Protein AF-A0A397CS52-F1 (afdb_monomer_lite)

Foldseek 3Di:
DVVCCVPPNDPDLVSLVVVLVVCCVPVNLVSSLVSLVVSCVVCLQAQVSLLVNLVSQLVVLVVVLVPDPDPPDPDPDPDDPVSQLVSLVRSLVSLVSSVVRHDHPNLSSLLSNLLSVLSNDDPVCVVVSVVSLVVSLVPHDPPDPSNLSSLVSVLVSCCVPVNLVSSVVSLVVVVPDDDALDPSSLVSLVVQLVSLLPDDDDPVSVVSNVVSLVVNCVRPLLPDLVSLVVQLVSCVVVVNNVSSVVSLVVSCVSVVPDPSSVVVVVVD

Secondary structure (DSSP, 8-state):
-HHHHHHH--SSHHHHHHHHHHHHHHT-HHHHHHHHHHHHHHSTTBHHHHHHHHHHHHHHHHHHHHHSPPP---------THHHHHHHHHHHHHHHHHHHH--BS-HHHHHHHHHHHHHS--GGGHHHHHHHHHHHHHHSPTTSHHHHHHHHHHHHHHHHHHHHHHHHHHHHHHHSS-----HHHHHHHHHHHHHHHTS---HHHHHHHHHHHHHHHHHHTTT-SHHHHHHHHHHHHTT-HHHHHHHHHHHHHH-TT-HHHHHHHHT-

Radius of gyration: 24.26 Å; chains: 1; bounding box: 58×56×66 Å

Structure (mmCIF, N/CA/C/O backbone):
data_AF-A0A397CS52-F1
#
_entry.id   AF-A0A397CS52-F1
#
loop_
_atom_site.group_PDB
_atom_site.id
_atom_site.type_symbol
_atom_site.label_atom_id
_atom_site.label_alt_id
_atom_site.label_comp_id
_atom_site.label_asym_id
_atom_site.label_entity_id
_atom_site.label_seq_id
_atom_site.pdbx_PDB_ins_code
_atom_site.Cartn_x
_atom_site.Cartn_y
_atom_site.Cartn_z
_atom_site.occupancy
_atom_site.B_iso_or_equiv
_atom_site.auth_seq_id
_atom_site.auth_comp_id
_atom_site.auth_asym_id
_atom_site.auth_atom_id
_atom_site.pdbx_PDB_model_num
ATOM 1 N N . MET A 1 1 ? 11.694 3.253 -42.001 1.00 50.16 1 MET A N 1
ATOM 2 C CA . MET A 1 1 ? 11.271 3.522 -40.608 1.00 50.16 1 MET A CA 1
ATOM 3 C C . MET A 1 1 ? 11.551 2.337 -39.673 1.00 50.16 1 MET A C 1
ATOM 5 O O . MET A 1 1 ? 12.297 2.526 -38.725 1.00 50.16 1 MET A O 1
ATOM 9 N N . ALA A 1 2 ? 11.079 1.111 -39.961 1.00 57.16 2 ALA A N 1
ATOM 10 C CA . ALA A 1 2 ? 11.341 -0.074 -39.116 1.00 57.16 2 ALA A CA 1
ATOM 11 C C . ALA A 1 2 ? 12.841 -0.400 -38.912 1.00 57.16 2 ALA A C 1
ATOM 13 O O . ALA A 1 2 ? 13.288 -0.530 -37.777 1.00 57.16 2 ALA A O 1
ATOM 14 N N . LYS A 1 3 ? 13.643 -0.418 -39.990 1.00 59.44 3 LYS A N 1
ATOM 15 C CA . LYS A 1 3 ? 15.102 -0.652 -39.915 1.00 59.44 3 LYS A CA 1
ATOM 16 C C . LYS A 1 3 ? 15.855 0.381 -39.064 1.00 59.44 3 LYS A C 1
ATOM 18 O O . LYS A 1 3 ? 16.857 0.039 -38.457 1.00 59.44 3 LYS A O 1
ATOM 23 N N . THR A 1 4 ? 15.377 1.625 -39.012 1.00 58.72 4 THR A N 1
ATOM 24 C CA . THR A 1 4 ? 16.015 2.727 -38.270 1.00 58.72 4 THR A CA 1
ATOM 25 C C . THR A 1 4 ? 15.754 2.624 -36.766 1.00 58.72 4 THR A C 1
ATOM 27 O O . THR A 1 4 ? 16.643 2.892 -35.968 1.00 58.72 4 THR A O 1
ATOM 30 N N . ILE A 1 5 ? 14.555 2.184 -36.369 1.00 62.72 5 ILE A N 1
ATOM 31 C CA . ILE A 1 5 ? 14.221 1.918 -34.960 1.00 62.72 5 ILE A CA 1
ATOM 32 C C . ILE A 1 5 ? 14.981 0.686 -34.451 1.00 62.72 5 ILE A C 1
ATOM 34 O O . ILE A 1 5 ? 15.398 0.654 -33.297 1.00 62.72 5 ILE A O 1
ATOM 38 N N . GLU A 1 6 ? 15.210 -0.317 -35.300 1.00 65.25 6 GLU A N 1
ATOM 39 C CA . GLU A 1 6 ? 15.983 -1.503 -34.914 1.00 65.25 6 GLU A CA 1
ATOM 40 C C . GLU A 1 6 ? 17.477 -1.209 -34.692 1.00 65.25 6 GLU A C 1
ATOM 42 O O . GLU A 1 6 ? 18.095 -1.858 -33.841 1.00 65.25 6 GLU A O 1
ATOM 47 N N . THR A 1 7 ? 18.042 -0.218 -35.393 1.00 64.81 7 THR A N 1
ATOM 48 C CA . THR A 1 7 ? 19.460 0.164 -35.281 1.00 64.81 7 THR A CA 1
ATOM 49 C C . THR A 1 7 ? 19.729 1.273 -34.265 1.00 64.81 7 THR A C 1
ATOM 51 O O . THR A 1 7 ? 20.656 1.134 -33.473 1.00 64.81 7 THR A O 1
ATOM 54 N N . LEU A 1 8 ? 18.937 2.351 -34.254 1.00 68.06 8 LEU A N 1
ATOM 55 C CA . LEU A 1 8 ? 19.165 3.526 -33.395 1.00 68.06 8 LEU A CA 1
ATOM 56 C C . LEU A 1 8 ? 18.280 3.545 -32.140 1.00 68.06 8 LEU A C 1
ATOM 58 O O . LEU A 1 8 ? 18.607 4.211 -31.160 1.00 68.06 8 LEU A O 1
ATOM 62 N N . GLY A 1 9 ? 17.186 2.782 -32.144 1.00 77.06 9 GLY A N 1
ATOM 63 C CA . GLY A 1 9 ? 16.189 2.804 -31.081 1.00 77.06 9 GLY A CA 1
ATOM 64 C C . GLY A 1 9 ? 15.315 4.070 -31.082 1.00 77.06 9 GLY A C 1
ATOM 65 O O . GLY A 1 9 ? 15.561 5.013 -31.834 1.00 77.06 9 GLY A O 1
ATOM 66 N N . PRO A 1 10 ? 14.241 4.093 -30.276 1.00 87.00 10 PRO A N 1
ATOM 67 C CA . PRO A 1 10 ? 13.412 5.281 -30.099 1.00 87.00 10 PRO A CA 1
ATOM 68 C C . PRO A 1 10 ? 14.153 6.493 -29.509 1.00 87.00 10 PRO A C 1
ATOM 70 O O . PRO A 1 10 ? 15.084 6.351 -28.723 1.00 87.00 10 PRO A O 1
ATOM 73 N N . LEU A 1 11 ? 13.683 7.700 -29.841 1.00 86.94 11 LEU A N 1
ATOM 74 C CA . LEU A 1 11 ? 14.312 8.973 -29.448 1.00 86.94 11 LEU A CA 1
ATOM 75 C C . LEU A 1 11 ? 13.921 9.476 -28.048 1.00 86.94 11 LEU A C 1
ATOM 77 O O . LEU A 1 11 ? 14.447 10.488 -27.594 1.00 86.94 11 LEU A O 1
ATOM 81 N N . SER A 1 12 ? 12.990 8.812 -27.362 1.00 91.38 12 SER A N 1
ATOM 82 C CA . SER A 1 12 ? 12.554 9.206 -26.019 1.00 91.38 12 SER A CA 1
ATOM 83 C C . SER A 1 12 ? 12.245 7.996 -25.144 1.00 91.38 12 SER A C 1
ATOM 85 O O . SER A 1 12 ? 11.943 6.907 -25.645 1.00 91.38 12 SER A O 1
ATOM 87 N N . SER A 1 13 ? 12.277 8.198 -23.825 1.00 91.75 13 SER A N 1
ATOM 88 C CA . SER A 1 13 ? 11.930 7.171 -22.837 1.00 91.75 13 SER A CA 1
ATOM 89 C C . SER A 1 13 ? 10.497 6.659 -23.019 1.00 91.75 13 SER A C 1
ATOM 91 O O . SER A 1 13 ? 10.269 5.449 -23.010 1.00 91.75 13 SER A O 1
ATOM 93 N N . THR A 1 14 ? 9.540 7.552 -23.284 1.00 92.19 14 THR A N 1
ATOM 94 C CA . THR A 1 14 ? 8.137 7.196 -23.536 1.00 92.19 14 THR A CA 1
ATOM 95 C C . THR A 1 14 ? 7.986 6.319 -24.777 1.00 92.19 14 THR A C 1
ATOM 97 O O . THR A 1 14 ? 7.291 5.304 -24.737 1.00 92.19 14 THR A O 1
ATOM 100 N N . LEU A 1 15 ? 8.675 6.654 -25.874 1.00 93.19 15 LEU A N 1
ATOM 101 C CA . LEU A 1 15 ? 8.635 5.834 -27.086 1.00 93.19 15 LEU A CA 1
ATOM 102 C C . LEU A 1 15 ? 9.311 4.476 -26.874 1.00 93.19 15 LEU A C 1
ATOM 104 O O . LEU A 1 15 ? 8.851 3.475 -27.419 1.00 93.19 15 LEU A O 1
ATOM 108 N N . TYR A 1 16 ? 10.360 4.413 -26.049 1.00 94.56 16 TYR A N 1
ATOM 109 C CA . TYR A 1 16 ? 10.942 3.140 -25.628 1.00 94.56 16 TYR A CA 1
ATOM 110 C C . TYR A 1 16 ? 9.947 2.280 -24.848 1.00 94.56 16 TYR A C 1
ATOM 112 O O . TYR A 1 16 ? 9.862 1.086 -25.122 1.00 94.56 16 TYR A O 1
ATOM 120 N N . ALA A 1 17 ? 9.164 2.852 -23.930 1.00 93.25 17 ALA A N 1
ATOM 121 C CA . ALA A 1 17 ? 8.144 2.102 -23.197 1.00 93.25 17 ALA A CA 1
ATOM 122 C C . ALA A 1 17 ? 7.089 1.492 -24.142 1.00 93.25 17 ALA A C 1
ATOM 124 O O . ALA A 1 17 ? 6.794 0.299 -24.048 1.00 93.25 17 ALA A O 1
ATOM 125 N N . VAL A 1 18 ? 6.597 2.273 -25.110 1.00 94.38 18 VAL A N 1
ATOM 126 C CA . VAL A 1 18 ? 5.660 1.791 -26.144 1.00 94.38 18 VAL A CA 1
ATOM 127 C C . VAL A 1 18 ? 6.302 0.706 -27.009 1.00 94.38 18 VAL A C 1
ATOM 129 O O . VAL A 1 18 ? 5.687 -0.322 -27.289 1.00 94.38 18 VAL A O 1
ATOM 132 N N . TYR A 1 19 ? 7.561 0.895 -27.410 1.00 94.19 19 TYR A N 1
ATOM 133 C CA . TYR A 1 19 ? 8.270 -0.078 -28.235 1.00 94.19 19 TYR A CA 1
ATOM 134 C C . TYR A 1 19 ? 8.531 -1.399 -27.499 1.00 94.19 19 TYR A C 1
ATOM 136 O O . TYR A 1 19 ? 8.458 -2.468 -28.109 1.00 94.19 19 TYR A O 1
ATOM 144 N N . ILE A 1 20 ? 8.788 -1.350 -26.190 1.00 95.62 20 ILE A N 1
ATOM 145 C CA . ILE A 1 20 ? 8.911 -2.541 -25.345 1.00 95.62 20 ILE A CA 1
ATOM 146 C C . ILE A 1 20 ? 7.584 -3.307 -25.299 1.00 95.62 20 ILE A C 1
ATOM 148 O O . ILE A 1 20 ? 7.599 -4.519 -25.502 1.00 95.62 20 ILE A O 1
ATOM 152 N N . ASP A 1 21 ? 6.450 -2.628 -25.086 1.00 94.88 21 ASP A N 1
ATOM 153 C CA . ASP A 1 21 ? 5.125 -3.271 -25.077 1.00 94.88 21 ASP A CA 1
ATOM 154 C C . ASP A 1 21 ? 4.782 -3.890 -26.441 1.00 94.88 21 ASP A C 1
ATOM 156 O O . ASP A 1 21 ? 4.417 -5.063 -26.524 1.00 94.88 21 ASP A O 1
ATOM 160 N N . TYR A 1 22 ? 5.003 -3.150 -27.531 1.00 94.81 22 TYR A N 1
ATOM 161 C CA . TYR A 1 22 ? 4.848 -3.678 -28.888 1.00 94.81 22 TYR A CA 1
ATOM 162 C C . TYR A 1 22 ? 5.710 -4.929 -29.111 1.00 94.81 22 TYR A C 1
ATOM 164 O O . TYR A 1 22 ? 5.224 -5.961 -29.578 1.00 94.81 22 TYR A O 1
ATOM 172 N N . THR A 1 23 ? 6.988 -4.871 -28.725 1.00 94.94 23 THR A N 1
ATOM 173 C CA . THR A 1 23 ? 7.919 -5.999 -28.862 1.00 94.94 23 THR A CA 1
ATOM 174 C C . THR A 1 23 ? 7.466 -7.195 -28.029 1.00 94.94 23 THR A C 1
ATOM 176 O O . THR A 1 23 ? 7.533 -8.322 -28.511 1.00 94.94 23 THR A O 1
ATOM 179 N N . LEU A 1 24 ? 6.957 -6.970 -26.816 1.00 96.06 24 LEU A N 1
ATOM 180 C CA . LEU A 1 24 ? 6.436 -8.028 -25.954 1.00 96.06 24 LEU A CA 1
ATOM 181 C C . LEU A 1 24 ? 5.259 -8.763 -26.602 1.00 96.06 24 LEU A C 1
ATOM 183 O O . LEU A 1 24 ? 5.203 -9.990 -26.529 1.00 96.06 24 LEU A O 1
ATOM 187 N N . ARG A 1 25 ? 4.345 -8.029 -27.244 1.00 95.44 25 ARG A N 1
ATOM 188 C CA . ARG A 1 25 ? 3.156 -8.598 -27.897 1.00 95.44 25 ARG A CA 1
ATOM 189 C C . ARG A 1 25 ? 3.480 -9.314 -29.206 1.00 95.44 25 ARG A C 1
ATOM 191 O O . ARG A 1 25 ? 2.854 -10.322 -29.504 1.00 95.44 25 ARG A O 1
ATOM 198 N N . VAL A 1 26 ? 4.439 -8.798 -29.977 1.00 96.00 26 VAL A N 1
ATOM 199 C CA . VAL A 1 26 ? 4.722 -9.289 -31.339 1.00 96.00 26 VAL A CA 1
ATOM 200 C C . VAL A 1 26 ? 5.882 -10.283 -31.385 1.00 96.00 26 VAL A C 1
ATOM 202 O O . VAL A 1 26 ? 5.805 -11.282 -32.092 1.00 96.00 26 VAL A O 1
ATOM 205 N N . LYS A 1 27 ? 6.971 -10.014 -30.658 1.00 94.38 27 LYS A N 1
ATOM 206 C CA . LYS A 1 27 ? 8.224 -10.794 -30.699 1.00 94.38 27 LYS A CA 1
ATOM 207 C C . LYS A 1 27 ? 8.461 -11.624 -29.427 1.00 94.38 27 LYS A C 1
ATOM 209 O O . LYS A 1 27 ? 9.392 -12.422 -29.387 1.00 94.38 27 LYS A O 1
ATOM 214 N N . GLY A 1 28 ? 7.636 -11.449 -28.395 1.00 94.31 28 GLY A N 1
ATOM 215 C CA . GLY A 1 28 ? 7.696 -12.219 -27.154 1.00 94.31 28 GLY A CA 1
ATOM 216 C C . GLY A 1 28 ? 8.615 -11.636 -26.073 1.00 94.31 28 GLY A C 1
ATOM 217 O O . GLY A 1 28 ? 9.223 -10.571 -26.210 1.00 94.31 28 GLY A O 1
ATOM 218 N N . LEU A 1 29 ? 8.684 -12.348 -24.943 1.00 96.00 29 LEU A N 1
ATOM 219 C CA . LEU A 1 29 ? 9.272 -11.858 -23.692 1.00 96.00 29 LEU A CA 1
ATOM 220 C C . LEU A 1 29 ? 10.788 -11.633 -23.764 1.00 96.00 29 LEU A C 1
ATOM 222 O O . LEU A 1 29 ? 11.272 -10.616 -23.272 1.00 96.00 29 LEU A O 1
ATOM 226 N N . GLU A 1 30 ? 11.538 -12.544 -24.381 1.00 95.62 30 GLU A N 1
ATOM 227 C CA . GLU A 1 30 ? 13.000 -12.434 -24.477 1.00 95.62 30 GLU A CA 1
ATOM 228 C C . GLU A 1 30 ? 13.426 -11.216 -25.304 1.00 95.62 30 GLU A C 1
ATOM 230 O O . GLU A 1 30 ? 14.276 -10.429 -24.879 1.00 95.62 30 GLU A O 1
ATOM 235 N N . ALA A 1 31 ? 12.762 -10.995 -26.444 1.00 95.12 31 ALA A N 1
ATOM 236 C CA . ALA A 1 31 ? 12.985 -9.822 -27.279 1.00 95.12 31 ALA A CA 1
ATOM 237 C C . ALA A 1 31 ? 12.656 -8.524 -26.523 1.00 95.12 31 ALA A C 1
ATOM 239 O O . ALA A 1 31 ? 13.425 -7.562 -26.580 1.00 95.12 31 ALA A O 1
ATOM 240 N N . ALA A 1 32 ? 11.557 -8.501 -25.762 1.00 96.94 32 ALA A N 1
ATOM 241 C CA . ALA A 1 32 ? 11.188 -7.346 -24.946 1.00 96.94 32 ALA A CA 1
ATOM 242 C C . ALA A 1 32 ? 12.222 -7.046 -23.848 1.00 96.94 32 ALA A C 1
ATOM 244 O O . ALA A 1 32 ? 12.553 -5.882 -23.626 1.00 96.94 32 ALA A O 1
ATOM 245 N N . VAL A 1 33 ? 12.788 -8.072 -23.197 1.00 96.75 33 VAL A N 1
ATOM 246 C CA . VAL A 1 33 ? 13.880 -7.906 -22.219 1.00 96.75 33 VAL A CA 1
ATOM 247 C C . VAL A 1 33 ? 15.120 -7.295 -22.878 1.00 96.75 33 VAL A C 1
ATOM 249 O O . VAL A 1 33 ? 15.724 -6.383 -22.309 1.00 96.75 33 VAL A O 1
ATOM 252 N N . ALA A 1 34 ? 15.482 -7.742 -24.084 1.00 95.62 34 ALA A N 1
ATOM 253 C CA . ALA A 1 34 ? 16.614 -7.188 -24.825 1.00 95.62 34 ALA A CA 1
ATOM 254 C C . ALA A 1 34 ? 16.394 -5.712 -25.203 1.00 95.62 34 ALA A C 1
ATOM 256 O O . ALA A 1 34 ? 17.295 -4.886 -25.036 1.00 95.62 34 ALA A O 1
ATOM 257 N N . VAL A 1 35 ? 15.187 -5.349 -25.653 1.00 95.38 35 VAL A N 1
ATOM 258 C CA . VAL A 1 35 ? 14.831 -3.947 -25.931 1.00 95.38 35 VAL A CA 1
ATOM 259 C C . VAL A 1 35 ? 14.851 -3.110 -24.650 1.00 95.38 35 VAL A C 1
ATOM 261 O O . VAL A 1 35 ? 15.399 -2.011 -24.656 1.00 95.38 35 VAL A O 1
ATOM 264 N N . ALA A 1 36 ? 14.337 -3.631 -23.534 1.00 96.38 36 ALA A N 1
ATOM 265 C CA . ALA A 1 36 ? 14.372 -2.935 -22.250 1.00 96.38 36 ALA A CA 1
ATOM 266 C C . ALA A 1 36 ? 15.807 -2.701 -21.747 1.00 96.38 36 ALA A C 1
ATOM 268 O O . ALA A 1 36 ? 16.097 -1.649 -21.180 1.00 96.38 36 ALA A O 1
ATOM 269 N N . ALA A 1 37 ? 16.733 -3.634 -21.997 1.00 96.06 37 ALA A N 1
ATOM 270 C CA . ALA A 1 37 ? 18.150 -3.435 -21.700 1.00 96.06 37 ALA A CA 1
ATOM 271 C C . ALA A 1 37 ? 18.743 -2.268 -22.508 1.00 96.06 37 ALA A C 1
ATOM 273 O O . ALA A 1 37 ? 19.378 -1.391 -21.918 1.00 96.06 37 ALA A O 1
ATOM 274 N N . LYS A 1 38 ? 18.465 -2.205 -23.820 1.00 94.62 38 LYS A N 1
ATOM 275 C CA . LYS A 1 38 ? 18.859 -1.070 -24.676 1.00 94.62 38 LYS A CA 1
ATOM 276 C C . LYS A 1 38 ? 18.253 0.248 -24.185 1.00 94.62 38 LYS A C 1
ATOM 278 O O . LYS A 1 38 ? 18.970 1.236 -24.079 1.00 94.62 38 LYS A O 1
ATOM 283 N N . ALA A 1 39 ? 16.975 0.242 -23.802 1.00 95.00 39 ALA A N 1
ATOM 284 C CA . ALA A 1 39 ? 16.285 1.418 -23.274 1.00 95.00 39 ALA A CA 1
ATOM 285 C C . ALA A 1 39 ? 16.976 1.974 -22.020 1.00 95.00 39 ALA A C 1
ATOM 287 O O . ALA A 1 39 ? 17.269 3.163 -21.953 1.00 95.00 39 ALA A O 1
ATOM 288 N N . THR A 1 40 ? 17.308 1.109 -21.054 1.00 96.50 40 THR A N 1
ATOM 289 C CA . THR A 1 40 ? 18.014 1.526 -19.827 1.00 96.50 40 THR A CA 1
ATOM 290 C C . THR A 1 40 ? 19.458 1.972 -20.063 1.00 96.50 40 THR A C 1
ATOM 292 O O . THR A 1 40 ? 20.004 2.695 -19.238 1.00 96.50 40 THR A O 1
ATOM 295 N N . ALA A 1 41 ? 20.085 1.560 -21.169 1.00 95.00 41 ALA A N 1
ATOM 296 C CA . ALA A 1 41 ? 21.408 2.047 -21.557 1.00 95.00 41 ALA A CA 1
ATOM 297 C C . ALA A 1 41 ? 21.333 3.417 -22.250 1.00 95.00 41 ALA A C 1
ATOM 299 O O . ALA A 1 41 ? 22.177 4.270 -21.998 1.00 95.00 41 ALA A O 1
ATOM 300 N N . ALA A 1 42 ? 20.315 3.638 -23.089 1.00 94.00 42 ALA A N 1
ATOM 301 C CA . ALA A 1 42 ? 20.089 4.908 -23.779 1.00 94.00 42 ALA A CA 1
ATOM 302 C C . ALA A 1 42 ? 19.571 6.010 -22.837 1.00 94.00 42 ALA A C 1
ATOM 304 O O . ALA A 1 42 ? 19.944 7.170 -22.974 1.00 94.00 42 ALA A O 1
ATOM 305 N N . PHE A 1 43 ? 18.737 5.642 -21.861 1.00 94.75 43 PHE A N 1
ATOM 306 C CA . PHE A 1 43 ? 18.091 6.557 -20.916 1.00 94.75 43 PHE A CA 1
ATOM 307 C C . PHE A 1 43 ? 18.311 6.104 -19.460 1.00 94.75 43 PHE A C 1
ATOM 309 O O . PHE A 1 43 ? 17.354 5.750 -18.764 1.00 94.75 43 PHE A O 1
ATOM 316 N N . PRO A 1 44 ? 19.564 6.099 -18.965 1.00 95.94 44 PRO A N 1
ATOM 317 C CA . PRO A 1 44 ? 19.896 5.537 -17.656 1.00 95.94 44 PRO A CA 1
ATOM 318 C C . PRO A 1 44 ? 19.318 6.338 -16.485 1.00 95.94 44 PRO A C 1
ATOM 320 O O . PRO A 1 44 ? 19.114 5.777 -15.412 1.00 95.94 44 PRO A O 1
ATOM 323 N N . THR A 1 45 ? 19.019 7.622 -16.674 1.00 96.44 45 THR A N 1
ATOM 324 C CA . THR A 1 45 ? 18.509 8.507 -15.618 1.00 96.44 45 THR A CA 1
ATOM 325 C C . THR A 1 45 ? 17.021 8.306 -15.308 1.00 96.44 45 THR A C 1
ATOM 327 O O . THR A 1 45 ? 16.554 8.793 -14.280 1.00 96.44 45 THR A O 1
ATOM 330 N N . PHE A 1 46 ? 16.278 7.573 -16.146 1.00 95.94 46 PHE A N 1
ATOM 331 C CA . PHE A 1 46 ? 14.828 7.386 -16.018 1.00 95.94 46 PHE A CA 1
ATOM 332 C C . PHE A 1 46 ? 14.481 6.098 -15.261 1.00 95.94 46 PHE A C 1
ATOM 334 O O . PHE A 1 46 ? 14.601 4.991 -15.792 1.00 95.94 46 PHE A O 1
ATOM 341 N N . GLY A 1 47 ? 13.994 6.236 -14.027 1.00 94.56 47 GLY A N 1
ATOM 342 C CA . GLY A 1 47 ? 13.641 5.121 -13.145 1.00 94.56 47 GLY A CA 1
ATOM 343 C C . GLY A 1 47 ? 12.536 4.212 -13.692 1.00 94.56 47 GLY A C 1
ATOM 344 O O . GLY A 1 47 ? 12.589 2.995 -13.499 1.00 94.56 47 GLY A O 1
ATOM 345 N N . THR A 1 48 ? 11.588 4.763 -14.451 1.00 94.25 48 THR A N 1
ATOM 346 C CA . THR A 1 48 ? 10.473 4.027 -15.077 1.00 94.25 48 THR A CA 1
ATOM 347 C C . THR A 1 48 ? 10.945 2.928 -16.035 1.00 94.25 48 THR A C 1
ATOM 349 O O . THR A 1 48 ? 10.420 1.812 -16.013 1.00 94.25 48 THR A O 1
ATOM 352 N N . LEU A 1 49 ? 11.991 3.184 -16.829 1.00 96.31 49 LEU A N 1
ATOM 353 C CA . LEU A 1 49 ? 12.565 2.187 -17.739 1.00 96.31 49 LEU A CA 1
ATOM 354 C C . LEU A 1 49 ? 13.275 1.061 -16.981 1.00 96.31 49 LEU A C 1
ATOM 356 O O . LEU A 1 49 ? 13.160 -0.109 -17.356 1.00 96.31 49 LEU A O 1
ATOM 360 N N . TRP A 1 50 ? 13.964 1.388 -15.884 1.00 97.81 50 TRP A N 1
ATOM 361 C CA . TRP A 1 50 ? 14.571 0.389 -15.001 1.00 97.81 50 TRP A CA 1
ATOM 362 C C . TRP A 1 50 ? 13.520 -0.484 -14.321 1.00 97.81 50 TRP A C 1
ATOM 364 O O . TRP A 1 50 ? 13.691 -1.702 -14.249 1.00 97.81 50 TRP A O 1
ATOM 374 N N . GLN A 1 51 ? 12.417 0.115 -13.870 1.00 95.44 51 GLN A N 1
ATOM 375 C CA . GLN A 1 51 ? 11.293 -0.610 -13.286 1.00 95.44 51 GLN A CA 1
ATOM 376 C C . GLN A 1 51 ? 10.678 -1.587 -14.297 1.00 95.44 51 GLN A C 1
ATOM 378 O O . GLN A 1 51 ? 10.500 -2.766 -13.974 1.00 95.44 51 GLN A O 1
ATOM 383 N N . LEU A 1 52 ? 10.423 -1.135 -15.530 1.00 96.06 52 LEU A N 1
ATOM 384 C CA . LEU A 1 52 ? 9.893 -1.974 -16.608 1.00 96.06 52 LEU A CA 1
ATOM 385 C C . LEU A 1 52 ? 10.847 -3.129 -16.941 1.00 96.06 52 LEU A C 1
ATOM 387 O O . LEU A 1 52 ? 10.433 -4.289 -17.008 1.00 96.06 52 LEU A O 1
ATOM 391 N N . ARG A 1 53 ? 12.148 -2.841 -17.068 1.00 97.19 53 ARG A N 1
ATOM 392 C CA . ARG A 1 53 ? 13.175 -3.867 -17.289 1.00 97.19 53 ARG A CA 1
ATOM 393 C C . ARG A 1 53 ? 13.190 -4.893 -16.158 1.00 97.19 53 ARG A C 1
ATOM 395 O O . ARG A 1 53 ? 13.194 -6.091 -16.427 1.00 97.19 53 ARG A O 1
ATOM 402 N N . ALA A 1 54 ? 13.164 -4.451 -14.902 1.00 96.69 54 ALA A N 1
ATOM 403 C CA . ALA A 1 54 ? 13.143 -5.344 -13.747 1.00 96.69 54 ALA A CA 1
ATOM 404 C C . ALA A 1 54 ? 11.882 -6.225 -13.704 1.00 96.69 54 ALA A C 1
ATOM 406 O O . ALA A 1 54 ? 11.954 -7.384 -13.292 1.00 96.69 54 ALA A O 1
ATOM 407 N N . GLN A 1 55 ? 10.726 -5.709 -14.131 1.00 95.56 55 GLN A N 1
ATOM 408 C CA . GLN A 1 55 ? 9.491 -6.488 -14.240 1.00 95.56 55 GLN A CA 1
ATOM 409 C C . GLN A 1 55 ? 9.599 -7.583 -15.308 1.00 95.56 55 GLN A C 1
ATOM 411 O O . GLN A 1 55 ? 9.254 -8.734 -15.033 1.00 95.56 55 GLN A O 1
ATOM 416 N N . LEU A 1 56 ? 10.112 -7.251 -16.494 1.00 96.75 56 LEU A N 1
ATOM 417 C CA . LEU A 1 56 ? 10.290 -8.215 -17.583 1.00 96.75 56 LEU A CA 1
ATOM 418 C C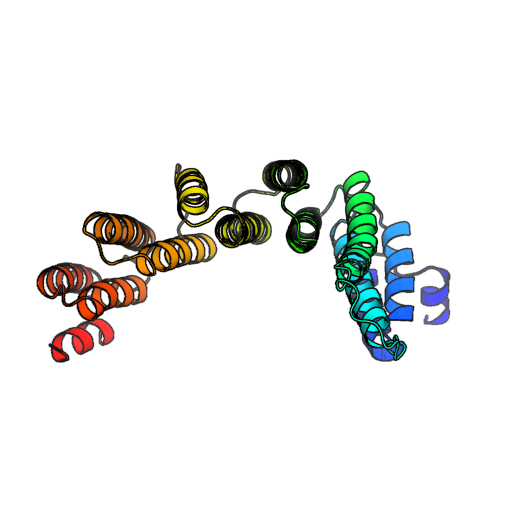 . LEU A 1 56 ? 11.327 -9.286 -17.237 1.00 96.75 56 LEU A C 1
ATOM 420 O O . LEU A 1 56 ? 11.082 -10.467 -17.468 1.00 96.75 56 LEU A O 1
ATOM 424 N N . VAL A 1 57 ? 12.446 -8.891 -16.624 1.00 95.69 57 VAL A N 1
ATOM 425 C CA . VAL A 1 57 ? 13.485 -9.820 -16.154 1.00 95.69 57 VAL A CA 1
ATOM 426 C C . VAL A 1 57 ? 12.940 -10.761 -15.084 1.00 95.69 57 VAL A C 1
ATOM 428 O O . VAL A 1 57 ? 13.206 -11.958 -15.152 1.00 95.69 57 VAL A O 1
A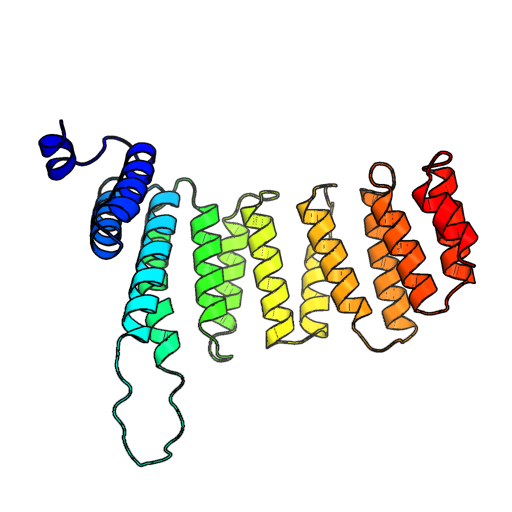TOM 431 N N . LEU A 1 58 ? 12.137 -10.255 -14.135 1.00 94.19 58 LEU A N 1
ATOM 432 C CA . LEU A 1 58 ? 11.471 -11.120 -13.159 1.00 94.19 58 LEU A CA 1
ATOM 433 C C . LEU A 1 58 ? 10.567 -12.133 -13.871 1.00 94.19 58 LEU A C 1
ATOM 435 O O . LEU A 1 58 ? 10.659 -13.324 -13.600 1.00 94.19 58 LEU A O 1
ATOM 439 N N . ARG A 1 59 ? 9.721 -11.669 -14.801 1.00 94.31 59 ARG A N 1
ATOM 440 C CA . ARG A 1 59 ? 8.801 -12.539 -15.545 1.00 94.31 59 ARG A CA 1
ATOM 441 C C . ARG A 1 59 ? 9.554 -13.619 -16.322 1.00 94.31 59 ARG A C 1
ATOM 443 O O . ARG A 1 59 ? 9.131 -14.769 -16.297 1.00 94.31 59 ARG A O 1
ATOM 450 N N . LEU A 1 60 ? 10.656 -13.264 -16.981 1.00 93.38 60 LEU A N 1
ATOM 451 C CA . LEU A 1 60 ? 11.468 -14.212 -17.743 1.00 93.38 60 LEU A CA 1
ATOM 452 C C . LEU A 1 60 ? 12.075 -15.277 -16.828 1.00 93.38 60 LEU A C 1
ATOM 454 O O . LEU A 1 60 ? 11.934 -16.465 -17.106 1.00 93.38 60 LEU A O 1
ATOM 458 N N . ALA A 1 61 ? 12.666 -14.862 -15.705 1.00 91.06 61 ALA A N 1
ATOM 459 C CA . ALA A 1 61 ? 13.224 -15.788 -14.726 1.00 91.06 61 ALA A CA 1
ATOM 460 C C . ALA A 1 61 ? 12.151 -16.727 -14.142 1.00 91.06 61 ALA A C 1
ATOM 462 O O . ALA A 1 61 ? 12.405 -17.918 -13.970 1.00 91.06 61 ALA A O 1
ATOM 463 N N . SER A 1 62 ? 10.935 -16.223 -13.894 1.00 89.56 62 SER A N 1
ATOM 464 C CA . SER A 1 62 ? 9.812 -17.046 -13.433 1.00 89.56 62 SER A CA 1
ATOM 465 C C . SER A 1 62 ? 9.392 -18.088 -14.471 1.00 89.56 62 SER A C 1
ATOM 467 O O . SER A 1 62 ? 9.174 -19.242 -14.115 1.00 89.56 62 SER A O 1
ATOM 469 N N . VAL A 1 63 ? 9.293 -17.709 -15.752 1.00 88.94 63 VAL A N 1
ATOM 470 C CA . VAL A 1 63 ? 8.943 -18.639 -16.843 1.00 88.94 63 VAL A CA 1
ATOM 471 C C . VAL A 1 63 ? 10.006 -19.728 -16.985 1.00 88.94 63 VAL A C 1
ATOM 473 O O . VAL A 1 63 ? 9.669 -20.908 -17.053 1.00 88.94 63 VAL A O 1
ATOM 476 N N . GLN A 1 64 ? 11.284 -19.350 -16.953 1.00 86.56 64 GLN A N 1
ATOM 477 C CA . GLN A 1 64 ? 12.398 -20.293 -17.046 1.00 86.56 64 GLN A CA 1
ATOM 478 C C . GLN A 1 64 ? 12.428 -21.267 -15.863 1.00 86.56 64 GLN A C 1
ATOM 480 O O . GLN A 1 64 ? 12.702 -22.446 -16.057 1.00 86.56 64 GLN A O 1
ATOM 485 N N . GLN A 1 65 ? 12.089 -20.816 -14.650 1.00 80.25 65 GLN A N 1
ATOM 486 C CA . GLN A 1 65 ? 12.012 -21.700 -13.485 1.00 80.25 65 GLN A CA 1
ATOM 487 C C . GLN A 1 65 ? 10.940 -22.792 -13.648 1.00 80.25 65 GLN A C 1
ATOM 489 O O . GLN A 1 65 ? 11.161 -23.923 -13.222 1.00 80.25 65 GLN A O 1
ATOM 494 N N . VAL A 1 66 ? 9.792 -22.474 -14.255 1.00 76.06 66 VAL A N 1
ATOM 495 C CA . VAL A 1 66 ? 8.688 -23.433 -14.463 1.00 76.06 66 VAL A CA 1
ATOM 496 C C . VAL A 1 66 ? 9.033 -24.483 -15.526 1.00 76.06 66 VAL A C 1
ATOM 498 O O . VAL A 1 66 ? 8.537 -25.603 -15.465 1.00 76.06 66 VAL A O 1
ATOM 501 N N . GLN A 1 67 ? 9.898 -24.147 -16.485 1.00 65.25 67 GLN A N 1
ATOM 502 C CA . GLN A 1 67 ? 10.237 -25.014 -17.616 1.00 65.25 67 GLN A CA 1
ATOM 503 C C . GLN A 1 67 ? 11.330 -26.054 -17.323 1.00 65.25 67 GLN A C 1
ATOM 505 O O . GLN A 1 67 ? 11.542 -26.938 -18.148 1.00 65.25 67 GLN A O 1
ATOM 510 N N . VAL A 1 68 ? 12.017 -25.993 -16.176 1.00 60.41 68 VAL A N 1
ATOM 511 C CA . VAL A 1 68 ? 13.016 -27.007 -15.796 1.00 60.41 68 VAL A CA 1
ATOM 512 C C . VAL A 1 68 ? 12.292 -28.259 -15.272 1.00 60.41 68 VAL A C 1
ATOM 514 O O . VAL A 1 68 ? 11.689 -28.187 -14.197 1.00 60.41 68 VAL A O 1
ATOM 517 N N . PRO A 1 69 ? 12.351 -29.422 -15.960 1.00 52.12 69 PRO A N 1
ATOM 518 C CA . PRO A 1 69 ? 11.802 -30.661 -15.424 1.00 52.12 69 PRO A CA 1
ATOM 519 C C . PRO A 1 69 ? 12.558 -31.012 -14.144 1.00 52.12 69 PRO A C 1
ATOM 521 O O . PRO A 1 69 ? 13.789 -31.044 -14.131 1.00 52.12 69 PRO A O 1
ATOM 524 N N . THR A 1 70 ? 11.837 -31.277 -13.057 1.00 54.78 70 THR A N 1
ATOM 525 C CA . THR A 1 70 ? 12.449 -31.817 -11.841 1.00 54.78 70 THR A CA 1
ATOM 526 C C . THR A 1 70 ? 13.047 -33.186 -12.179 1.00 54.78 70 THR A C 1
ATOM 528 O O . THR A 1 70 ? 12.301 -34.083 -12.575 1.00 54.78 70 THR A O 1
ATOM 531 N N . PRO A 1 71 ? 14.374 -33.396 -12.068 1.00 49.22 71 PRO A N 1
ATOM 532 C CA . PRO A 1 71 ? 14.922 -34.727 -12.258 1.00 49.22 71 PRO A CA 1
ATOM 533 C C . PRO A 1 71 ? 14.352 -35.629 -11.162 1.00 49.22 71 PRO A C 1
ATOM 535 O O . PRO A 1 71 ? 14.485 -35.336 -9.971 1.00 49.22 71 PRO A O 1
ATOM 538 N N . ALA A 1 72 ? 13.696 -36.713 -11.576 1.00 51.38 72 ALA A N 1
ATOM 539 C CA . ALA A 1 72 ? 13.178 -37.754 -10.703 1.00 51.38 72 ALA A CA 1
ATOM 540 C C . ALA A 1 72 ? 14.340 -38.434 -9.961 1.00 51.38 72 ALA A C 1
ATOM 542 O O . ALA A 1 72 ? 14.858 -39.464 -10.383 1.00 51.38 72 ALA A O 1
ATOM 543 N N . SER A 1 73 ? 14.781 -37.842 -8.853 1.00 51.94 73 SER A N 1
ATOM 544 C CA . SER A 1 73 ? 15.769 -38.439 -7.964 1.00 51.94 73 SER A CA 1
ATOM 545 C C . SER A 1 73 ? 15.073 -38.953 -6.713 1.00 51.94 73 SER A C 1
ATOM 547 O O . SER A 1 73 ? 14.591 -38.194 -5.871 1.00 51.94 73 SER A O 1
ATOM 549 N N . LYS A 1 74 ? 15.023 -40.283 -6.600 1.00 53.22 74 LYS A N 1
ATOM 550 C CA . LYS A 1 74 ? 14.662 -41.010 -5.384 1.00 53.22 74 LYS A CA 1
ATOM 551 C C . LYS A 1 74 ? 15.695 -40.718 -4.290 1.00 53.22 74 LYS A C 1
ATOM 553 O O . LYS A 1 74 ? 16.625 -41.493 -4.102 1.00 53.22 74 LYS A O 1
ATOM 558 N N . ARG A 1 75 ? 15.535 -39.621 -3.546 1.00 42.72 75 ARG A N 1
ATOM 559 C CA . ARG A 1 75 ? 16.019 -39.494 -2.160 1.00 42.72 75 ARG A CA 1
ATOM 560 C C . ARG A 1 75 ? 15.392 -38.268 -1.505 1.00 42.72 75 ARG A C 1
ATOM 562 O O . ARG A 1 75 ? 15.680 -37.142 -1.897 1.00 42.72 75 ARG A O 1
ATOM 569 N N . ALA A 1 76 ? 14.570 -38.482 -0.479 1.00 48.69 76 ALA A N 1
ATOM 570 C CA . ALA A 1 76 ? 14.087 -37.413 0.387 1.00 48.69 76 ALA A CA 1
ATOM 571 C C . ALA A 1 76 ? 15.280 -36.788 1.130 1.00 48.69 76 ALA A C 1
ATOM 573 O O . ALA A 1 76 ? 15.748 -37.294 2.148 1.00 48.69 76 ALA A O 1
ATOM 574 N N . LYS A 1 77 ? 15.815 -35.697 0.582 1.00 41.03 77 LYS A N 1
ATOM 575 C CA . LYS A 1 77 ? 16.777 -34.813 1.239 1.00 41.03 77 LYS A CA 1
ATOM 576 C C . LYS A 1 77 ? 16.152 -33.423 1.219 1.00 41.03 77 LYS A C 1
ATOM 578 O O . LYS A 1 77 ? 15.691 -33.001 0.163 1.00 41.03 77 LYS A O 1
ATOM 583 N N . LYS A 1 78 ? 16.077 -32.783 2.396 1.00 40.62 78 LYS A N 1
ATOM 584 C CA . LYS A 1 78 ? 15.464 -31.465 2.657 1.00 40.62 78 LYS A CA 1
ATOM 585 C C . LYS A 1 78 ? 15.434 -30.583 1.404 1.00 40.62 78 LYS A C 1
ATOM 587 O O . LYS A 1 78 ? 16.481 -30.185 0.901 1.00 40.62 78 LYS A O 1
ATOM 592 N N . GLN A 1 79 ? 14.221 -30.317 0.933 1.00 37.28 79 GLN A N 1
ATOM 593 C CA . GLN A 1 79 ? 13.910 -29.463 -0.205 1.00 37.28 79 GLN A CA 1
ATOM 594 C C . GLN A 1 79 ? 14.636 -28.114 -0.042 1.00 37.28 79 GLN A C 1
ATOM 596 O O . GLN A 1 79 ? 14.393 -27.418 0.947 1.00 37.28 79 GLN A O 1
ATOM 601 N N . PRO A 1 80 ? 15.572 -27.743 -0.934 1.00 41.47 80 PRO A N 1
ATOM 602 C CA . PRO A 1 80 ? 16.275 -26.483 -0.799 1.00 41.47 80 PRO A CA 1
ATOM 603 C C . PRO A 1 80 ? 15.348 -25.352 -1.250 1.00 41.47 80 PRO A C 1
ATOM 605 O O . PRO A 1 80 ? 14.826 -25.351 -2.362 1.00 41.47 80 PRO A O 1
ATOM 608 N N . THR A 1 81 ? 15.192 -24.346 -0.399 1.00 47.94 81 THR A N 1
ATOM 609 C CA . THR A 1 81 ? 14.519 -23.059 -0.647 1.00 47.94 81 THR A CA 1
ATOM 610 C C . THR A 1 81 ? 15.237 -22.183 -1.698 1.00 47.94 81 THR A C 1
ATOM 612 O O . THR A 1 81 ? 15.038 -20.972 -1.752 1.00 47.94 81 THR A O 1
ATOM 615 N N . SER A 1 82 ? 16.103 -22.762 -2.537 1.00 49.56 82 SER A N 1
ATOM 616 C CA . SER A 1 82 ? 17.058 -22.045 -3.393 1.00 49.56 82 SER A CA 1
ATOM 617 C C . SER A 1 82 ? 16.499 -21.586 -4.743 1.00 49.56 82 SER A C 1
ATOM 619 O O . SER A 1 82 ? 17.116 -20.745 -5.395 1.00 49.56 82 SER A O 1
ATOM 621 N N . SER A 1 83 ? 15.344 -22.097 -5.177 1.00 52.66 83 SER A N 1
ATOM 622 C CA . SER A 1 83 ? 14.812 -21.822 -6.519 1.00 52.66 83 SER A CA 1
ATOM 623 C C . SER A 1 83 ? 14.117 -20.458 -6.627 1.00 52.66 83 SER A C 1
ATOM 625 O O . SER A 1 83 ? 14.395 -19.707 -7.560 1.00 52.66 83 SER A O 1
ATOM 627 N N . SER A 1 84 ? 13.307 -20.070 -5.634 1.00 55.84 84 SER A N 1
ATOM 628 C CA . SER A 1 84 ? 12.664 -18.745 -5.586 1.00 55.84 84 SER A CA 1
ATOM 629 C C . SER A 1 84 ? 13.671 -17.608 -5.380 1.00 55.84 84 SER A C 1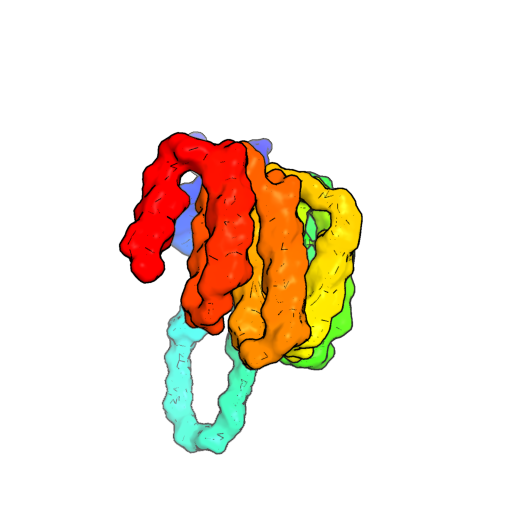
ATOM 631 O O . SER A 1 84 ? 13.502 -16.517 -5.924 1.00 55.84 84 SER A O 1
ATOM 633 N N . SER A 1 85 ? 14.759 -17.874 -4.649 1.00 62.03 85 SER A N 1
ATOM 634 C CA . SER A 1 85 ? 15.844 -16.916 -4.410 1.00 62.03 85 SER A CA 1
ATOM 635 C C . SER A 1 85 ? 16.487 -16.432 -5.718 1.00 62.03 85 SER A C 1
ATOM 637 O O . SER A 1 85 ? 16.770 -15.241 -5.864 1.00 62.03 85 SER A O 1
ATOM 639 N N . SER A 1 86 ? 16.653 -17.332 -6.697 1.00 70.00 86 SER A N 1
ATOM 640 C CA . SER A 1 86 ? 17.268 -17.020 -7.993 1.00 70.00 86 SER A CA 1
ATOM 641 C C . SER A 1 86 ? 16.441 -16.023 -8.816 1.00 70.00 86 SER A C 1
ATOM 643 O O . SER A 1 86 ? 16.989 -15.045 -9.329 1.00 70.00 86 SER A O 1
ATOM 645 N N . VAL A 1 87 ? 15.114 -16.199 -8.874 1.00 84.44 87 VAL A N 1
ATOM 646 C CA . VAL A 1 87 ? 14.216 -15.355 -9.687 1.00 84.44 87 VAL A CA 1
ATOM 647 C C . VAL A 1 87 ? 14.265 -13.898 -9.239 1.00 84.44 87 VAL A C 1
ATOM 649 O O . VAL A 1 87 ? 14.437 -12.988 -10.054 1.00 84.44 87 VAL A O 1
ATOM 652 N N . TYR A 1 88 ? 14.176 -13.662 -7.929 1.00 87.62 88 TYR A N 1
ATOM 653 C CA . TYR A 1 88 ? 14.226 -12.306 -7.391 1.00 87.62 88 TYR A CA 1
ATOM 654 C C . TYR A 1 88 ? 15.620 -11.687 -7.493 1.00 87.62 88 TYR A C 1
ATOM 656 O O . TYR A 1 88 ? 15.726 -10.470 -7.625 1.00 87.62 88 TYR A O 1
ATOM 664 N N . LYS A 1 89 ? 16.693 -12.489 -7.444 1.00 88.44 89 LYS A N 1
ATOM 665 C CA . LYS A 1 89 ? 18.078 -11.997 -7.456 1.00 88.44 89 LYS A CA 1
ATOM 666 C C . LYS A 1 89 ? 18.412 -11.233 -8.740 1.00 88.44 89 LYS A C 1
ATOM 668 O O . LYS A 1 89 ? 18.982 -10.147 -8.658 1.00 88.44 89 LYS A O 1
ATOM 673 N N . THR A 1 90 ? 18.025 -11.752 -9.905 1.00 90.00 90 THR A N 1
ATOM 674 C CA . THR A 1 90 ? 18.311 -11.102 -11.197 1.00 90.00 90 THR A CA 1
ATOM 675 C C . THR A 1 90 ? 17.546 -9.788 -11.346 1.00 90.00 90 THR A C 1
ATOM 677 O O . THR A 1 90 ? 18.124 -8.771 -11.727 1.00 90.00 90 THR A O 1
ATOM 680 N N . ALA A 1 91 ? 16.260 -9.775 -10.986 1.00 94.06 91 ALA A N 1
ATOM 681 C CA . ALA A 1 91 ? 15.458 -8.554 -11.002 1.00 94.06 91 ALA A CA 1
ATOM 682 C C . ALA A 1 91 ? 15.980 -7.517 -9.993 1.00 94.06 91 ALA A C 1
ATOM 684 O O . ALA A 1 91 ? 16.041 -6.330 -10.308 1.00 94.06 91 ALA A O 1
ATOM 685 N N . LEU A 1 92 ? 16.410 -7.959 -8.806 1.00 93.81 92 LEU A N 1
ATOM 686 C CA . LEU A 1 92 ? 16.971 -7.084 -7.780 1.00 93.81 92 LEU A CA 1
ATOM 687 C C . LEU A 1 92 ? 18.264 -6.417 -8.259 1.00 93.81 92 LEU A C 1
ATOM 689 O O . LEU A 1 92 ? 18.421 -5.217 -8.063 1.00 93.81 92 LEU A O 1
ATOM 693 N N . ALA A 1 93 ? 19.144 -7.150 -8.947 1.00 94.06 93 ALA A N 1
ATOM 694 C CA . ALA A 1 93 ? 20.370 -6.584 -9.509 1.00 94.06 93 ALA A CA 1
ATOM 695 C C . ALA A 1 93 ? 20.086 -5.458 -10.522 1.00 94.06 93 ALA A C 1
ATOM 697 O O . ALA A 1 93 ? 20.762 -4.430 -10.501 1.00 94.06 93 ALA A O 1
ATOM 698 N N . VAL A 1 94 ? 19.058 -5.619 -11.367 1.00 96.62 94 VAL A N 1
ATOM 699 C CA . VAL A 1 94 ? 18.613 -4.572 -12.308 1.00 96.62 94 VAL A CA 1
ATOM 700 C C . VAL A 1 94 ? 18.116 -3.341 -11.556 1.00 96.62 94 VAL A C 1
ATOM 702 O O . VAL A 1 94 ? 18.486 -2.221 -11.900 1.00 96.62 94 VAL A O 1
ATOM 705 N N . VAL A 1 95 ? 17.305 -3.536 -10.514 1.00 96.69 95 VAL A N 1
ATOM 706 C CA . VAL A 1 95 ? 16.782 -2.427 -9.710 1.00 96.69 95 VAL A CA 1
ATOM 707 C C . VAL A 1 95 ? 17.901 -1.695 -8.974 1.00 96.69 95 VAL A C 1
ATOM 709 O O . VAL A 1 95 ? 17.959 -0.472 -9.020 1.00 96.69 95 VAL A O 1
ATOM 712 N N . GLU A 1 96 ? 18.821 -2.421 -8.337 1.00 95.50 96 GLU A N 1
ATOM 713 C CA . GLU A 1 96 ? 19.966 -1.831 -7.639 1.00 95.50 96 GLU A CA 1
ATOM 714 C C . GLU A 1 96 ? 20.904 -1.090 -8.597 1.00 95.50 96 GLU A C 1
ATOM 716 O O . GLU A 1 96 ? 21.481 -0.077 -8.213 1.00 95.50 96 GLU A O 1
ATOM 721 N N . GLN A 1 97 ? 21.053 -1.554 -9.842 1.00 96.25 97 GLN A N 1
ATOM 722 C CA . GLN A 1 97 ? 21.773 -0.808 -10.872 1.00 96.25 97 GLN A CA 1
ATOM 723 C C . GLN A 1 97 ? 21.048 0.491 -11.221 1.00 96.25 97 GLN A C 1
ATOM 725 O O . GLN A 1 97 ? 21.680 1.544 -11.199 1.00 96.25 97 GLN A O 1
ATOM 730 N N . GLY A 1 98 ? 19.739 0.428 -11.472 1.00 96.44 98 GLY A N 1
ATOM 731 C CA . GLY A 1 98 ? 18.928 1.610 -11.749 1.00 96.44 98 GLY A CA 1
ATOM 732 C C . GLY A 1 98 ? 18.989 2.635 -10.620 1.00 96.44 98 GLY A C 1
ATOM 733 O O . GLY A 1 98 ? 19.225 3.805 -10.878 1.00 96.44 98 GLY A O 1
ATOM 734 N N . LEU A 1 99 ? 18.901 2.204 -9.359 1.00 95.62 99 LEU A N 1
ATOM 735 C CA . LEU A 1 99 ? 18.972 3.093 -8.192 1.00 95.62 99 LEU A CA 1
ATOM 736 C C . LEU A 1 99 ? 20.322 3.811 -8.020 1.00 95.62 99 LEU A C 1
ATOM 738 O O . LEU A 1 99 ? 20.400 4.754 -7.236 1.00 95.62 99 LEU A O 1
ATOM 742 N N . ARG A 1 100 ? 21.389 3.382 -8.709 1.00 96.00 100 ARG A N 1
ATOM 743 C CA . ARG A 1 100 ? 22.686 4.086 -8.704 1.00 96.00 100 ARG A CA 1
ATOM 744 C C . ARG A 1 100 ? 22.749 5.234 -9.711 1.00 96.00 100 ARG A C 1
ATOM 746 O O . ARG A 1 100 ? 23.595 6.104 -9.549 1.00 96.00 100 ARG A O 1
ATOM 753 N N . VAL A 1 101 ? 21.920 5.204 -10.755 1.00 96.81 101 VAL A N 1
ATOM 754 C CA . VAL A 1 101 ? 22.031 6.111 -11.913 1.00 96.81 101 VAL A CA 1
ATOM 755 C C . VAL A 1 101 ? 20.758 6.907 -12.196 1.00 96.81 101 VAL A C 1
ATOM 757 O O . VAL A 1 101 ? 20.831 7.978 -12.791 1.00 96.81 101 VAL A O 1
ATOM 760 N N . ALA A 1 102 ? 19.597 6.400 -11.782 1.00 95.62 102 ALA A N 1
ATOM 761 C CA . ALA A 1 102 ? 18.314 7.035 -12.013 1.00 95.62 102 ALA A CA 1
ATOM 762 C C . ALA A 1 102 ? 18.137 8.247 -11.094 1.00 95.62 102 ALA A C 1
ATOM 764 O O . ALA A 1 102 ? 18.338 8.162 -9.883 1.00 95.62 102 ALA A O 1
ATOM 765 N N . THR A 1 103 ? 17.724 9.363 -11.684 1.00 93.88 103 THR A N 1
ATOM 766 C CA . THR A 1 103 ? 17.456 10.631 -10.992 1.00 93.88 103 THR A CA 1
ATOM 767 C C . THR A 1 103 ? 16.041 11.144 -11.254 1.00 93.88 103 THR A C 1
ATOM 769 O O . THR A 1 103 ? 15.552 11.978 -10.500 1.00 93.88 103 THR A O 1
ATOM 772 N N . VAL A 1 104 ? 15.366 10.619 -12.280 1.00 93.19 104 VAL A N 1
ATOM 773 C CA . VAL A 1 104 ? 14.011 10.997 -12.702 1.00 93.19 104 VAL A CA 1
ATOM 774 C C . VAL A 1 104 ? 13.066 9.816 -12.473 1.00 93.19 104 VAL A C 1
ATOM 776 O O . VAL A 1 104 ? 13.443 8.672 -12.730 1.00 93.19 104 VAL A O 1
ATOM 779 N N . ASP A 1 105 ? 11.848 10.078 -11.991 1.00 90.31 105 ASP A N 1
ATOM 780 C CA . ASP A 1 105 ? 10.774 9.090 -11.781 1.00 90.31 105 ASP A CA 1
ATOM 781 C C . ASP A 1 105 ? 11.217 7.825 -11.019 1.00 90.31 105 ASP A C 1
ATOM 783 O O . ASP A 1 105 ? 11.018 6.687 -11.457 1.00 90.31 105 ASP A O 1
ATOM 787 N N . THR A 1 106 ? 11.876 8.016 -9.873 1.00 92.69 106 THR A N 1
ATOM 788 C CA . THR A 1 106 ? 12.487 6.911 -9.108 1.00 92.69 106 THR A CA 1
ATOM 789 C C . THR A 1 106 ? 11.544 6.237 -8.108 1.00 92.69 106 THR A C 1
ATOM 791 O O . THR A 1 106 ? 11.854 5.144 -7.632 1.00 92.69 106 THR A O 1
ATOM 794 N N . ASP A 1 107 ? 10.378 6.823 -7.824 1.00 90.50 107 ASP A N 1
ATOM 795 C CA . ASP A 1 107 ? 9.420 6.334 -6.821 1.00 90.50 107 ASP A CA 1
ATOM 796 C C . ASP A 1 107 ? 9.017 4.867 -7.058 1.00 90.50 107 ASP A C 1
ATOM 798 O O . ASP A 1 107 ? 9.133 4.018 -6.168 1.00 90.50 107 ASP A O 1
ATOM 802 N N . GLY A 1 108 ? 8.618 4.530 -8.289 1.00 90.38 108 GLY A N 1
ATOM 803 C CA . GLY A 1 108 ? 8.248 3.159 -8.654 1.00 90.38 108 GLY A CA 1
ATOM 804 C C . GLY A 1 108 ? 9.433 2.182 -8.646 1.00 90.38 108 GLY A C 1
ATOM 805 O O . GLY A 1 108 ? 9.270 0.990 -8.366 1.00 90.38 108 GLY A O 1
ATOM 806 N N . LEU A 1 109 ? 10.655 2.679 -8.861 1.00 93.38 109 LEU A N 1
ATOM 807 C CA . LEU A 1 109 ? 11.876 1.879 -8.768 1.00 93.38 109 LEU A CA 1
ATOM 808 C C . LEU A 1 109 ? 12.211 1.531 -7.308 1.00 93.38 109 LEU A C 1
ATOM 810 O O . LEU A 1 109 ? 12.537 0.379 -7.008 1.00 93.38 109 LEU A O 1
ATOM 814 N N . TRP A 1 110 ? 12.064 2.489 -6.387 1.00 93.94 110 TRP A N 1
ATOM 815 C CA . TRP A 1 110 ? 12.193 2.265 -4.943 1.00 93.94 110 TRP A CA 1
ATOM 816 C C . TRP A 1 110 ? 11.133 1.305 -4.407 1.00 93.94 110 TRP A C 1
ATOM 818 O O . TRP A 1 110 ? 11.466 0.367 -3.675 1.00 93.94 110 TRP A O 1
ATOM 828 N N . GLN A 1 111 ? 9.875 1.488 -4.815 1.00 92.94 111 GLN A N 1
ATOM 829 C CA . GLN A 1 111 ? 8.787 0.562 -4.501 1.00 92.94 111 GLN A CA 1
ATOM 830 C C . GLN A 1 111 ? 9.150 -0.862 -4.945 1.00 92.94 111 GLN A C 1
ATOM 832 O O . GLN A 1 111 ? 9.047 -1.815 -4.167 1.00 92.94 111 GLN A O 1
ATOM 837 N N . ARG A 1 112 ? 9.644 -1.019 -6.180 1.00 93.00 112 ARG A N 1
ATOM 838 C CA . ARG A 1 112 ? 10.039 -2.323 -6.717 1.00 93.00 112 ARG A CA 1
ATOM 839 C C . ARG A 1 112 ? 11.209 -2.944 -5.954 1.00 93.00 112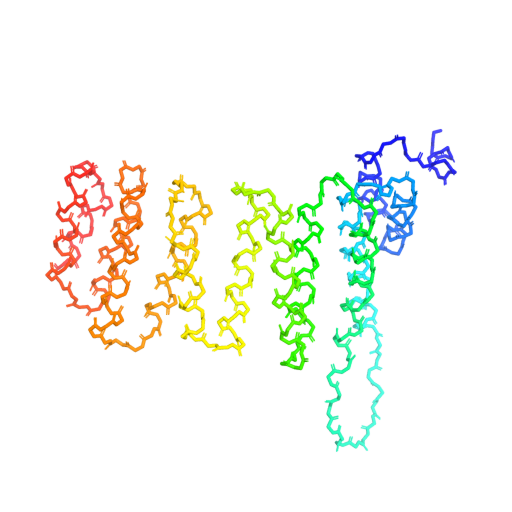 ARG A C 1
ATOM 841 O O . ARG A 1 112 ? 11.194 -4.150 -5.709 1.00 93.00 112 ARG A O 1
ATOM 848 N N . HIS A 1 113 ? 12.197 -2.144 -5.559 1.00 94.44 113 HIS A N 1
ATOM 849 C CA . HIS A 1 113 ? 13.341 -2.594 -4.763 1.00 94.44 113 HIS A CA 1
ATOM 850 C C . HIS A 1 113 ? 12.893 -3.223 -3.443 1.00 94.44 113 HIS A C 1
ATOM 852 O O . HIS A 1 113 ? 13.273 -4.352 -3.122 1.00 94.44 113 HIS A O 1
ATOM 858 N N . VAL A 1 114 ? 12.039 -2.511 -2.703 1.00 93.81 114 VAL A N 1
ATOM 859 C CA . VAL A 1 114 ? 11.512 -2.992 -1.425 1.00 93.81 114 VAL A CA 1
ATOM 860 C C . VAL A 1 114 ? 10.656 -4.234 -1.638 1.00 93.81 114 VAL A C 1
ATOM 862 O O . VAL A 1 114 ? 10.907 -5.244 -0.988 1.00 93.81 114 VAL A O 1
ATOM 865 N N . GLN A 1 115 ? 9.739 -4.234 -2.608 1.00 91.81 115 GLN A N 1
ATOM 866 C CA . GLN A 1 115 ? 8.919 -5.408 -2.919 1.00 91.81 115 GLN A CA 1
ATOM 867 C C . GLN A 1 115 ? 9.765 -6.673 -3.158 1.00 91.81 115 GLN A C 1
ATOM 869 O O . GLN A 1 115 ? 9.456 -7.732 -2.606 1.00 91.81 115 GLN A O 1
ATOM 874 N N . LEU A 1 116 ? 10.838 -6.578 -3.952 1.00 91.88 116 LEU A N 1
ATOM 875 C CA . LEU A 1 116 ? 11.720 -7.713 -4.246 1.00 91.88 116 LEU A CA 1
ATOM 876 C C . LEU A 1 116 ? 12.463 -8.202 -2.996 1.00 91.88 116 LEU A C 1
ATOM 878 O O . LEU A 1 116 ? 12.508 -9.406 -2.751 1.00 91.88 116 LEU A O 1
ATOM 882 N N . LEU A 1 117 ? 12.989 -7.291 -2.173 1.00 90.94 117 LEU A N 1
ATOM 883 C CA . LEU A 1 117 ? 13.676 -7.643 -0.924 1.00 90.94 117 LEU A CA 1
ATOM 884 C C . LEU A 1 117 ? 12.749 -8.297 0.107 1.00 90.94 117 LEU A C 1
ATOM 886 O O . LEU A 1 117 ? 13.158 -9.231 0.798 1.00 90.94 117 LEU A O 1
ATOM 890 N N . LEU A 1 118 ? 11.503 -7.828 0.210 1.00 89.56 118 LEU A N 1
ATOM 891 C CA . LEU A 1 118 ? 10.498 -8.421 1.097 1.00 89.56 118 LEU A CA 1
ATOM 892 C C . LEU A 1 118 ? 10.040 -9.803 0.596 1.00 89.56 118 LEU A C 1
ATOM 894 O O . LEU A 1 118 ? 9.633 -10.636 1.404 1.00 89.56 118 LEU A O 1
ATOM 898 N N . SER A 1 119 ? 10.136 -10.060 -0.715 1.00 87.69 119 SER A N 1
ATOM 899 C CA . SER A 1 119 ? 9.732 -11.326 -1.352 1.00 87.69 119 SER A CA 1
ATOM 900 C C . SER A 1 119 ? 10.806 -12.420 -1.308 1.00 87.69 119 SER A C 1
ATOM 902 O O . SER A 1 119 ? 10.479 -13.592 -1.471 1.00 87.69 119 SER A O 1
ATOM 904 N N . GLN A 1 120 ? 12.078 -12.075 -1.069 1.00 80.62 120 GLN A N 1
ATOM 905 C CA . GLN A 1 120 ? 13.178 -13.050 -1.008 1.00 80.62 120 GLN A CA 1
ATOM 906 C C . GLN A 1 120 ? 13.092 -14.018 0.187 1.00 80.62 120 GLN A C 1
ATOM 908 O O . GLN A 1 120 ? 13.714 -15.077 0.143 1.00 80.62 120 GLN A O 1
ATOM 913 N N . GLY A 1 121 ? 12.283 -13.702 1.205 1.00 65.75 121 GLY A N 1
ATOM 914 C CA . GLY A 1 121 ? 12.098 -14.533 2.394 1.00 65.75 121 GLY A CA 1
ATOM 915 C C . GLY A 1 121 ? 13.352 -14.634 3.277 1.00 65.75 121 GLY A C 1
ATOM 916 O O . GLY A 1 121 ? 14.472 -14.355 2.857 1.00 65.75 121 GLY A O 1
ATOM 917 N N . GLY A 1 122 ? 13.161 -15.040 4.532 1.00 64.31 122 GLY A N 1
ATOM 918 C CA . GLY A 1 122 ? 14.251 -15.284 5.483 1.00 64.31 122 GLY A CA 1
ATOM 919 C C . GLY A 1 122 ? 14.517 -14.129 6.453 1.00 64.31 122 GLY A C 1
ATOM 920 O O . GLY A 1 122 ? 14.777 -12.992 6.066 1.00 64.31 122 GLY A O 1
ATOM 921 N N . THR A 1 123 ? 14.499 -14.452 7.747 1.00 59.22 123 THR A N 1
ATOM 922 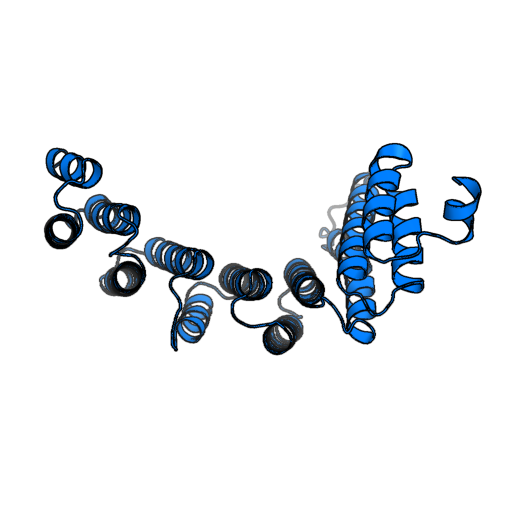C CA . THR A 1 123 ? 14.730 -13.519 8.865 1.00 59.22 123 THR A CA 1
ATOM 923 C C . THR A 1 123 ? 16.175 -13.027 8.959 1.00 59.22 123 THR A C 1
ATOM 925 O O . THR A 1 123 ? 16.423 -11.959 9.513 1.00 59.22 123 THR A O 1
ATOM 928 N N . SER A 1 124 ? 17.128 -13.743 8.352 1.00 59.12 124 SER A N 1
ATOM 929 C CA . SER A 1 124 ? 18.558 -13.394 8.328 1.00 59.12 124 SER A CA 1
ATOM 930 C C . SER A 1 124 ? 18.875 -12.077 7.610 1.00 59.12 124 SER A C 1
ATOM 932 O O . SER A 1 124 ? 20.002 -11.594 7.679 1.00 59.12 124 SER A O 1
ATOM 934 N N . SER A 1 125 ? 17.896 -11.476 6.933 1.00 77.31 125 SER A N 1
ATOM 935 C CA . SER A 1 125 ? 18.059 -10.234 6.180 1.00 77.31 125 SER A CA 1
ATOM 936 C C . SER A 1 125 ? 17.278 -9.046 6.751 1.00 77.31 125 SER A C 1
ATOM 938 O O . SER A 1 125 ? 17.351 -7.971 6.154 1.00 77.31 125 SER A O 1
ATOM 940 N N . LEU A 1 126 ? 16.622 -9.185 7.922 1.00 84.38 126 LEU A N 1
ATOM 941 C CA . LEU A 1 126 ? 15.689 -8.195 8.499 1.00 84.38 126 LEU A CA 1
ATOM 942 C C . LEU A 1 126 ? 16.233 -6.757 8.473 1.00 84.38 126 LEU A C 1
ATOM 944 O O . LEU A 1 126 ? 15.534 -5.823 8.078 1.00 84.38 126 LEU A O 1
ATOM 948 N N . GLY A 1 127 ? 17.501 -6.581 8.859 1.00 88.44 127 GLY A N 1
ATOM 949 C CA . GLY A 1 127 ? 18.173 -5.280 8.842 1.00 88.44 127 GLY A CA 1
ATOM 950 C C . GLY A 1 127 ? 18.291 -4.682 7.437 1.00 88.44 127 GLY A C 1
ATOM 951 O O . GLY A 1 127 ? 18.037 -3.495 7.251 1.00 88.44 127 GLY A O 1
ATOM 952 N N . ARG A 1 128 ? 18.587 -5.501 6.418 1.00 89.25 128 ARG A N 1
ATOM 953 C CA . ARG A 1 128 ? 18.631 -5.065 5.013 1.00 89.25 128 ARG A CA 1
ATOM 954 C C . ARG A 1 128 ? 17.254 -4.614 4.532 1.00 89.25 128 ARG A C 1
ATOM 956 O O . ARG A 1 128 ? 17.182 -3.574 3.883 1.00 89.25 128 ARG A O 1
ATOM 963 N N . GLN A 1 129 ? 16.176 -5.338 4.854 1.00 90.81 129 GLN A N 1
ATOM 964 C CA . GLN A 1 129 ? 14.826 -4.925 4.446 1.00 90.81 129 GLN A CA 1
ATOM 965 C C . GLN A 1 129 ? 14.375 -3.643 5.145 1.00 90.81 129 GLN A C 1
ATOM 967 O O . GLN A 1 129 ? 13.881 -2.741 4.470 1.00 90.81 129 GLN A O 1
ATOM 972 N N . LYS A 1 130 ? 14.603 -3.519 6.461 1.00 91.12 130 LYS A N 1
ATOM 973 C CA . LYS A 1 130 ? 14.314 -2.287 7.215 1.00 91.12 130 LYS A CA 1
ATOM 974 C C . LYS A 1 130 ? 15.082 -1.096 6.636 1.00 91.12 130 LYS A C 1
ATOM 976 O O . LYS A 1 130 ? 14.481 -0.077 6.305 1.00 91.12 130 LYS A O 1
ATOM 981 N N . ASN A 1 131 ? 16.388 -1.246 6.412 1.00 92.19 131 ASN A N 1
ATOM 982 C CA . ASN A 1 131 ? 17.222 -0.189 5.835 1.00 92.19 131 ASN A CA 1
ATOM 983 C C . ASN A 1 131 ? 16.784 0.191 4.415 1.00 92.19 131 ASN A C 1
ATOM 985 O O . ASN A 1 131 ? 16.744 1.373 4.078 1.00 92.19 131 ASN A O 1
ATOM 989 N N . ALA A 1 132 ? 16.435 -0.790 3.579 1.00 92.62 132 ALA A N 1
ATOM 990 C CA . ALA A 1 132 ? 15.927 -0.532 2.237 1.00 92.62 132 ALA A CA 1
ATOM 991 C C . ALA A 1 132 ? 14.596 0.228 2.265 1.00 92.62 132 ALA A C 1
ATOM 993 O O . ALA A 1 132 ? 14.442 1.184 1.508 1.00 92.62 132 ALA A O 1
ATOM 994 N N . PHE A 1 133 ? 13.676 -0.149 3.158 1.00 94.38 133 PHE A N 1
ATOM 995 C CA . PHE A 1 133 ? 12.419 0.566 3.360 1.00 94.38 133 PHE A CA 1
ATOM 996 C C . PHE A 1 133 ? 12.650 2.012 3.810 1.00 94.38 133 PHE A C 1
ATOM 998 O O . PHE A 1 133 ? 12.117 2.922 3.186 1.00 94.38 133 PHE A O 1
ATOM 1005 N N . HIS A 1 134 ? 13.491 2.253 4.821 1.00 93.31 134 HIS A N 1
ATOM 1006 C CA . HIS A 1 134 ? 13.777 3.616 5.287 1.00 93.31 134 HIS A CA 1
ATOM 1007 C C . HIS A 1 134 ? 14.413 4.490 4.200 1.00 93.31 134 HIS A C 1
ATOM 1009 O O . HIS A 1 134 ? 14.054 5.658 4.060 1.00 93.31 134 HIS A O 1
ATOM 1015 N N . ARG A 1 135 ? 15.325 3.928 3.395 1.00 93.94 135 ARG A N 1
ATOM 1016 C CA . ARG A 1 135 ? 15.911 4.635 2.246 1.00 93.94 135 ARG A CA 1
ATOM 1017 C C . ARG A 1 135 ? 14.865 4.965 1.184 1.00 93.94 135 ARG A C 1
ATOM 1019 O O . ARG A 1 135 ? 14.826 6.101 0.730 1.00 93.94 135 ARG A O 1
ATOM 1026 N N . ALA A 1 136 ? 14.017 3.998 0.834 1.00 94.31 136 ALA A N 1
ATOM 1027 C CA . ALA A 1 136 ? 12.931 4.191 -0.121 1.00 94.31 136 ALA A CA 1
ATOM 1028 C C . ALA A 1 136 ? 11.936 5.252 0.367 1.00 94.31 136 ALA A C 1
ATOM 1030 O O . ALA A 1 136 ? 11.572 6.137 -0.395 1.00 94.31 136 ALA A O 1
ATOM 1031 N N . LEU A 1 137 ? 11.558 5.219 1.647 1.00 92.44 137 LEU A N 1
ATOM 1032 C CA . LEU A 1 137 ? 10.615 6.173 2.228 1.00 92.44 137 LEU A CA 1
ATOM 1033 C C . LEU A 1 137 ? 11.188 7.595 2.272 1.00 92.44 137 LEU A C 1
ATOM 1035 O O . LEU A 1 137 ? 10.449 8.547 2.058 1.00 92.44 137 LEU A O 1
ATOM 1039 N N . LYS A 1 138 ? 12.496 7.738 2.531 1.00 91.69 138 LYS A N 1
ATOM 1040 C CA . LYS A 1 138 ? 13.193 9.033 2.501 1.00 91.69 138 LYS A CA 1
ATOM 1041 C C . LYS A 1 138 ? 13.317 9.599 1.081 1.00 91.69 138 LYS A C 1
ATOM 1043 O O . LYS A 1 138 ? 13.348 10.813 0.924 1.00 91.69 138 LYS A O 1
ATOM 1048 N N . ALA A 1 139 ? 13.454 8.731 0.080 1.00 90.62 139 ALA A N 1
ATOM 1049 C CA . ALA A 1 139 ? 13.595 9.131 -1.317 1.00 90.62 139 ALA A CA 1
ATOM 1050 C C . ALA A 1 139 ? 12.249 9.383 -2.015 1.00 90.62 139 ALA A C 1
ATOM 1052 O O . ALA A 1 139 ? 12.207 10.160 -2.961 1.00 90.62 139 ALA A O 1
ATOM 1053 N N . ALA A 1 140 ? 11.179 8.724 -1.565 1.00 88.69 140 ALA A N 1
ATOM 1054 C CA . ALA A 1 140 ? 9.856 8.834 -2.159 1.00 88.69 140 ALA A CA 1
ATOM 1055 C C . ALA A 1 140 ? 9.202 10.186 -1.857 1.00 88.69 140 ALA A C 1
ATOM 1057 O O . ALA A 1 140 ? 9.261 10.685 -0.729 1.00 88.69 140 ALA A O 1
ATOM 1058 N N . THR A 1 141 ? 8.502 10.730 -2.848 1.00 87.56 141 THR A N 1
ATOM 1059 C CA . THR A 1 141 ? 7.693 11.939 -2.662 1.00 87.56 141 THR A CA 1
ATOM 1060 C C . THR A 1 141 ? 6.519 11.631 -1.722 1.00 87.56 141 THR A C 1
ATOM 1062 O O . THR A 1 141 ? 5.756 10.705 -2.007 1.00 87.56 141 THR A O 1
ATOM 1065 N N . PRO A 1 142 ? 6.342 12.353 -0.597 1.00 87.50 142 PRO A N 1
ATOM 1066 C CA . PRO A 1 142 ? 5.221 12.117 0.310 1.00 87.50 142 PRO A CA 1
ATOM 1067 C C . PRO A 1 142 ? 3.866 12.282 -0.382 1.00 87.50 142 PRO A C 1
ATOM 1069 O O . PRO A 1 142 ? 3.726 13.108 -1.281 1.00 87.50 142 PRO A O 1
ATOM 1072 N N . TRP A 1 143 ? 2.861 11.533 0.080 1.00 84.75 143 TRP A N 1
ATOM 1073 C CA . TRP A 1 143 ? 1.472 11.625 -0.403 1.00 84.75 143 TRP A CA 1
ATOM 1074 C C . TRP A 1 143 ? 1.261 11.240 -1.877 1.00 84.75 143 TRP A C 1
ATOM 1076 O O . TRP A 1 143 ? 0.256 11.612 -2.478 1.00 84.75 143 TRP A O 1
ATOM 1086 N N . THR A 1 144 ? 2.183 10.474 -2.465 1.00 86.38 144 THR A N 1
ATOM 1087 C CA . THR A 1 144 ? 1.983 9.823 -3.767 1.00 86.38 144 THR A CA 1
ATOM 1088 C C . THR A 1 144 ? 1.520 8.377 -3.596 1.00 86.38 144 THR A C 1
ATOM 1090 O O . THR A 1 144 ? 1.810 7.728 -2.587 1.00 86.38 144 THR A O 1
ATOM 1093 N N . ALA A 1 145 ? 0.876 7.816 -4.623 1.00 85.62 145 ALA A N 1
ATOM 1094 C CA . ALA A 1 145 ? 0.455 6.412 -4.622 1.00 85.62 145 ALA A CA 1
ATOM 1095 C C . ALA A 1 145 ? 1.627 5.438 -4.376 1.00 85.62 145 ALA A C 1
ATOM 1097 O O . ALA A 1 145 ? 1.476 4.415 -3.701 1.00 85.62 145 ALA A O 1
ATOM 1098 N N . ALA A 1 146 ? 2.823 5.758 -4.883 1.00 84.69 146 ALA A N 1
ATOM 1099 C CA . ALA A 1 146 ? 4.025 4.958 -4.660 1.00 84.69 146 ALA A CA 1
ATOM 1100 C C . ALA A 1 146 ? 4.469 4.990 -3.188 1.00 84.69 146 ALA A C 1
ATOM 1102 O O . ALA A 1 146 ? 4.806 3.946 -2.623 1.00 84.69 146 ALA A O 1
ATOM 1103 N N . TRP A 1 147 ? 4.410 6.160 -2.547 1.00 88.56 147 TRP A N 1
ATOM 1104 C CA . TRP A 1 147 ? 4.704 6.330 -1.124 1.00 88.56 147 TRP A CA 1
ATOM 1105 C C . TRP A 1 147 ? 3.717 5.565 -0.231 1.00 88.56 147 TRP A C 1
ATOM 1107 O O . TRP A 1 147 ? 4.134 4.832 0.674 1.00 88.56 147 TRP A O 1
ATOM 1117 N N . SER A 1 148 ? 2.418 5.655 -0.524 1.00 90.56 148 SER A N 1
ATOM 1118 C CA . SER A 1 148 ? 1.372 4.902 0.179 1.00 90.56 148 SER A CA 1
ATOM 1119 C C . SER A 1 148 ? 1.559 3.394 0.017 1.00 90.56 148 SER A C 1
ATOM 1121 O O . SER A 1 148 ? 1.546 2.641 0.996 1.00 90.56 148 SER A O 1
ATOM 1123 N N . THR A 1 149 ? 1.829 2.950 -1.214 1.00 91.00 149 THR A N 1
ATOM 1124 C CA . THR A 1 149 ? 2.074 1.538 -1.525 1.00 91.00 149 THR A CA 1
ATOM 1125 C C . THR A 1 149 ? 3.292 1.005 -0.775 1.00 91.00 149 THR A C 1
ATOM 1127 O O . THR A 1 149 ? 3.241 -0.096 -0.228 1.00 91.00 149 THR A O 1
ATOM 1130 N N . LEU A 1 150 ? 4.375 1.783 -0.694 1.00 93.06 150 LEU A N 1
ATOM 1131 C CA . LEU A 1 150 ? 5.582 1.410 0.040 1.00 93.06 150 LEU A CA 1
ATOM 1132 C C . LEU A 1 150 ? 5.279 1.146 1.524 1.00 93.06 150 LEU A C 1
ATOM 1134 O O . LEU A 1 150 ? 5.683 0.117 2.071 1.00 93.06 150 LEU A O 1
ATOM 1138 N N . ARG A 1 151 ? 4.537 2.056 2.169 1.00 93.69 151 ARG A N 1
ATOM 1139 C CA . ARG A 1 151 ? 4.125 1.934 3.578 1.00 93.69 151 ARG A CA 1
ATOM 1140 C C . ARG A 1 151 ? 3.249 0.706 3.801 1.00 93.69 151 ARG A C 1
ATOM 1142 O O . ARG A 1 151 ? 3.513 -0.063 4.725 1.00 93.69 151 ARG A O 1
ATOM 1149 N N . MET A 1 152 ? 2.261 0.487 2.934 1.00 94.69 152 MET A N 1
ATOM 1150 C CA . MET A 1 152 ? 1.360 -0.662 3.028 1.00 94.69 152 MET A CA 1
ATOM 1151 C C . MET A 1 152 ? 2.099 -1.995 2.839 1.00 94.69 152 MET A C 1
ATOM 1153 O O . MET A 1 152 ? 1.933 -2.917 3.636 1.00 94.69 152 MET A O 1
ATOM 1157 N N . GLN A 1 153 ? 2.979 -2.094 1.837 1.00 93.62 153 GLN A N 1
ATOM 1158 C CA . GLN A 1 153 ? 3.786 -3.297 1.599 1.00 93.62 153 GLN A CA 1
ATOM 1159 C C . GLN A 1 153 ? 4.642 -3.658 2.817 1.00 93.62 153 GLN A C 1
ATOM 1161 O O . GLN A 1 153 ? 4.731 -4.828 3.202 1.00 93.62 153 GLN A O 1
ATOM 1166 N N . PHE A 1 154 ? 5.258 -2.653 3.441 1.00 94.88 154 PHE A N 1
ATOM 1167 C CA . PHE A 1 154 ? 6.098 -2.862 4.611 1.00 94.88 154 PHE A CA 1
ATOM 1168 C C . PHE A 1 154 ? 5.290 -3.222 5.865 1.00 94.88 154 PHE A C 1
ATOM 1170 O O . PHE A 1 154 ? 5.719 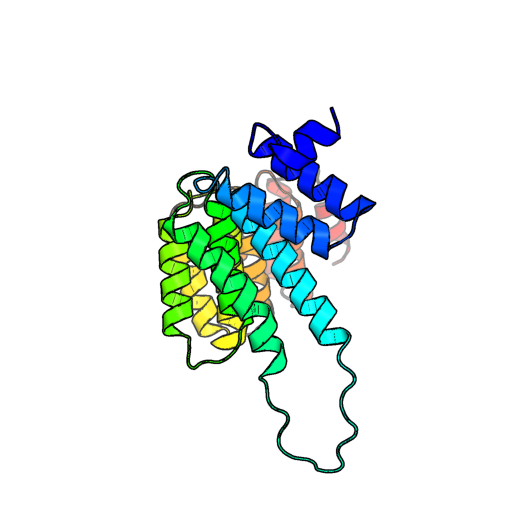-4.085 6.633 1.00 94.88 154 PHE A O 1
ATOM 1177 N N . LEU A 1 155 ? 4.096 -2.648 6.041 1.00 95.81 155 LEU A N 1
ATOM 1178 C CA . LEU A 1 155 ? 3.155 -3.035 7.096 1.00 95.81 155 LEU A CA 1
ATOM 1179 C C . LEU A 1 155 ? 2.710 -4.490 6.968 1.00 95.81 155 LEU A C 1
ATOM 1181 O O . LEU A 1 155 ? 2.852 -5.262 7.915 1.00 95.81 155 LEU A O 1
ATOM 1185 N N . GLN A 1 156 ? 2.243 -4.888 5.785 1.00 95.00 156 GLN A N 1
ATOM 1186 C CA . GLN A 1 156 ? 1.795 -6.256 5.525 1.00 95.00 156 GLN A CA 1
ATOM 1187 C C . GLN A 1 156 ? 2.926 -7.267 5.714 1.00 95.00 156 GLN A C 1
ATOM 1189 O O . GLN A 1 156 ? 2.731 -8.338 6.290 1.00 95.00 156 GLN A O 1
ATOM 1194 N N . TRP A 1 157 ? 4.138 -6.940 5.260 1.00 94.06 157 TRP A N 1
ATOM 1195 C CA . TRP A 1 157 ? 5.298 -7.784 5.522 1.00 94.06 157 TRP A CA 1
ATOM 1196 C C . TRP A 1 157 ? 5.648 -7.850 7.013 1.00 94.06 157 TRP A C 1
ATOM 1198 O O . TRP A 1 157 ? 5.940 -8.939 7.506 1.00 94.06 157 TRP A O 1
ATOM 1208 N N . THR A 1 158 ? 5.581 -6.729 7.737 1.00 94.69 158 THR A N 1
ATOM 1209 C CA . THR A 1 158 ? 5.837 -6.689 9.186 1.00 94.69 158 THR A CA 1
ATOM 1210 C C . THR A 1 158 ? 4.841 -7.572 9.926 1.00 94.69 158 THR A C 1
ATOM 1212 O O . THR A 1 158 ? 5.264 -8.405 10.719 1.00 94.69 158 THR A O 1
ATOM 1215 N N . LEU A 1 159 ? 3.551 -7.490 9.592 1.00 94.88 159 LEU A N 1
ATOM 1216 C CA . LEU A 1 159 ? 2.522 -8.366 10.151 1.00 94.88 159 LEU A CA 1
ATOM 1217 C C . LEU A 1 159 ? 2.842 -9.848 9.904 1.00 94.88 159 LEU A C 1
ATOM 1219 O O . LEU A 1 159 ? 2.854 -10.639 10.842 1.00 94.88 159 LEU A O 1
ATOM 1223 N N . ARG A 1 160 ? 3.171 -10.220 8.659 1.00 92.75 160 ARG A N 1
ATOM 1224 C CA . ARG A 1 160 ? 3.474 -11.617 8.293 1.00 92.75 160 ARG A CA 1
ATOM 1225 C C . ARG A 1 160 ? 4.742 -12.176 8.943 1.00 92.75 160 ARG A C 1
ATOM 1227 O O . ARG A 1 160 ? 4.842 -13.386 9.092 1.00 92.75 160 ARG A O 1
ATOM 1234 N N . THR A 1 161 ? 5.731 -11.335 9.250 1.00 91.19 161 THR A N 1
ATOM 1235 C CA . THR A 1 161 ? 7.069 -11.792 9.681 1.00 91.19 161 THR A CA 1
ATOM 1236 C C . THR A 1 161 ? 7.380 -11.540 11.151 1.00 91.19 161 THR A C 1
ATOM 1238 O O . THR A 1 161 ? 8.168 -12.278 11.732 1.00 91.19 161 THR A O 1
ATOM 1241 N N . GLN A 1 162 ? 6.798 -10.498 11.742 1.00 92.62 162 GLN A N 1
ATOM 1242 C CA . GLN A 1 162 ? 7.053 -10.045 13.114 1.00 92.62 162 GLN A CA 1
ATOM 1243 C C . GLN A 1 162 ? 5.772 -10.038 13.971 1.00 92.62 162 GLN A C 1
ATOM 1245 O O . GLN A 1 162 ? 5.851 -9.781 15.169 1.00 92.62 162 GLN A O 1
ATOM 1250 N N . GLY A 1 163 ? 4.606 -10.337 13.387 1.00 94.12 163 GLY A N 1
ATOM 1251 C CA . GLY A 1 163 ? 3.335 -10.445 14.100 1.00 94.12 163 GLY A CA 1
ATOM 1252 C C . GLY A 1 163 ? 2.620 -9.111 14.331 1.00 94.12 163 GLY A C 1
ATOM 1253 O O . GLY A 1 163 ? 3.056 -8.040 13.896 1.00 94.12 163 GLY A O 1
ATOM 1254 N N . VAL A 1 164 ? 1.478 -9.203 15.014 1.00 95.19 164 VAL A N 1
ATOM 1255 C CA . VAL A 1 164 ? 0.517 -8.102 15.181 1.00 95.19 164 VAL A CA 1
ATOM 1256 C C . VAL A 1 164 ? 1.094 -6.960 16.012 1.00 95.19 164 VAL A C 1
ATOM 1258 O O . VAL A 1 164 ? 0.970 -5.813 15.604 1.00 95.19 164 VAL A O 1
ATOM 1261 N N . GLU A 1 165 ? 1.793 -7.233 17.118 1.00 95.12 165 GLU A N 1
ATOM 1262 C CA . GLU A 1 165 ? 2.349 -6.174 17.983 1.00 95.12 165 GLU A CA 1
ATOM 1263 C C . GLU A 1 165 ? 3.358 -5.272 17.254 1.00 95.12 165 GLU A C 1
ATOM 1265 O O . GLU A 1 165 ? 3.348 -4.041 17.380 1.00 95.12 165 GLU A O 1
ATOM 1270 N N . ALA A 1 166 ? 4.214 -5.878 16.427 1.00 95.62 166 ALA A N 1
ATOM 1271 C CA . ALA A 1 166 ? 5.175 -5.145 15.614 1.00 95.62 166 ALA A CA 1
ATOM 1272 C C . ALA A 1 166 ? 4.470 -4.311 14.534 1.00 95.62 166 ALA A C 1
ATOM 1274 O O . ALA A 1 166 ? 4.798 -3.136 14.343 1.00 95.62 166 ALA A O 1
ATOM 1275 N N . ALA A 1 167 ? 3.471 -4.891 13.859 1.00 96.50 167 ALA A N 1
ATOM 1276 C CA . ALA A 1 167 ? 2.644 -4.170 12.896 1.00 96.50 167 ALA A CA 1
ATOM 1277 C C . ALA A 1 167 ? 1.886 -3.011 13.559 1.00 96.50 167 ALA A C 1
ATOM 1279 O O . ALA A 1 167 ? 1.817 -1.924 12.986 1.00 96.50 167 ALA A O 1
ATOM 1280 N N . ARG A 1 168 ? 1.406 -3.210 14.792 1.00 95.62 168 ARG A N 1
ATOM 1281 C CA . ARG A 1 168 ? 0.702 -2.213 15.598 1.00 95.62 168 ARG A CA 1
ATOM 1282 C C . ARG A 1 168 ? 1.561 -1.013 15.924 1.00 95.62 168 ARG A C 1
ATOM 1284 O O . ARG A 1 168 ? 1.161 0.129 15.709 1.00 95.62 168 ARG A O 1
ATOM 1291 N N . THR A 1 169 ? 2.769 -1.274 16.399 1.00 96.44 169 THR A N 1
ATOM 1292 C CA . THR A 1 169 ? 3.752 -0.226 16.683 1.00 96.44 169 THR A CA 1
ATOM 1293 C C . THR A 1 169 ? 4.066 0.573 15.419 1.00 96.44 169 THR A C 1
ATOM 1295 O O . THR A 1 169 ? 4.073 1.806 15.432 1.00 96.44 169 THR A O 1
ATOM 1298 N N . LEU A 1 170 ? 4.262 -0.128 14.300 1.00 95.75 170 LEU A N 1
ATOM 1299 C CA . LEU A 1 170 ? 4.593 0.487 13.026 1.00 95.75 170 LEU A CA 1
ATOM 1300 C C . LEU A 1 170 ? 3.445 1.346 12.481 1.00 95.75 170 LEU A C 1
ATOM 1302 O O . LEU A 1 170 ? 3.677 2.511 12.154 1.00 95.75 170 LEU A O 1
ATOM 1306 N N . TYR A 1 171 ? 2.211 0.833 12.413 1.00 95.62 171 TYR A N 1
ATOM 1307 C CA . TYR A 1 171 ? 1.107 1.630 11.878 1.00 95.62 171 TYR A CA 1
ATOM 1308 C C . TYR A 1 171 ? 0.797 2.817 12.794 1.00 95.62 171 TYR A C 1
ATOM 1310 O O . TYR A 1 171 ? 0.512 3.899 12.296 1.00 95.62 171 TYR A O 1
ATOM 1318 N N . LYS A 1 172 ? 0.913 2.687 14.123 1.00 94.88 172 LYS A N 1
ATOM 1319 C CA . LYS A 1 172 ? 0.735 3.836 15.027 1.00 94.88 172 LYS A CA 1
ATOM 1320 C C . LYS A 1 172 ? 1.741 4.942 14.716 1.00 94.88 172 LYS A C 1
ATOM 1322 O O . LYS A 1 172 ? 1.346 6.097 14.618 1.00 94.88 172 LYS A O 1
ATOM 1327 N N . SER A 1 173 ? 3.002 4.596 14.438 1.00 93.88 173 SER A N 1
ATOM 1328 C CA . SER A 1 173 ? 4.001 5.586 14.002 1.00 93.88 173 SER A CA 1
ATOM 1329 C C . SER A 1 173 ? 3.610 6.297 12.699 1.00 93.88 173 SER A C 1
ATOM 1331 O O . SER A 1 173 ? 3.881 7.479 12.527 1.00 93.88 173 SER A O 1
ATOM 1333 N N . PHE A 1 174 ? 2.928 5.594 11.795 1.00 91.44 174 PHE A N 1
ATOM 1334 C CA . PHE A 1 174 ? 2.431 6.117 10.524 1.00 91.44 174 PHE A CA 1
ATOM 1335 C C . PHE A 1 174 ? 1.210 7.023 10.678 1.00 91.44 174 PHE A C 1
ATOM 1337 O O . PHE A 1 174 ? 1.030 7.931 9.866 1.00 91.44 174 PHE A O 1
ATOM 1344 N N . LEU A 1 175 ? 0.386 6.756 11.689 1.00 90.62 175 LEU A N 1
ATOM 1345 C CA . LEU A 1 175 ? -0.796 7.532 12.048 1.00 90.62 175 LEU A CA 1
ATOM 1346 C C . LEU A 1 175 ? -0.465 8.737 12.946 1.00 90.62 175 LEU A C 1
ATOM 1348 O O . LEU A 1 175 ? -1.347 9.570 13.166 1.00 90.62 175 LEU A O 1
ATOM 1352 N N . ASN A 1 176 ? 0.766 8.829 13.460 1.00 87.31 176 ASN A N 1
ATOM 1353 C CA . ASN A 1 176 ? 1.251 9.979 14.216 1.00 87.31 176 ASN A CA 1
ATOM 1354 C C . ASN A 1 176 ? 1.552 11.136 13.251 1.00 87.31 176 ASN A C 1
ATOM 1356 O O . ASN A 1 176 ? 2.513 11.081 12.485 1.00 87.31 176 ASN A O 1
ATOM 1360 N N . GLY A 1 177 ? 0.727 12.181 13.294 1.00 80.56 177 GLY A N 1
ATOM 1361 C CA . GLY A 1 177 ? 0.843 13.368 12.444 1.00 80.56 177 GLY A CA 1
ATOM 1362 C C . GLY A 1 177 ? -0.461 13.703 11.721 1.00 80.56 177 GLY A C 1
ATOM 1363 O O . GLY A 1 177 ? -1.475 13.020 11.879 1.00 80.56 177 GLY A O 1
ATOM 1364 N N . GLN A 1 178 ? -0.431 14.774 10.929 1.00 81.06 178 GLN A N 1
ATOM 1365 C CA . GLN A 1 178 ? -1.566 15.169 10.102 1.00 81.06 178 GLN A CA 1
ATOM 1366 C C . GLN A 1 178 ? -1.795 14.127 9.002 1.00 81.06 178 GLN A C 1
ATOM 1368 O O . GLN A 1 178 ? -0.862 13.755 8.290 1.00 81.06 178 GLN A O 1
ATOM 1373 N N . MET A 1 179 ? -3.037 13.667 8.862 1.00 87.00 179 MET A N 1
ATOM 1374 C CA . MET A 1 179 ? -3.462 12.806 7.761 1.00 87.00 179 MET A CA 1
ATOM 1375 C C . MET A 1 179 ? -4.376 13.594 6.834 1.00 87.00 179 MET A C 1
ATOM 1377 O O . MET A 1 179 ? -5.228 14.347 7.300 1.00 87.00 179 MET A O 1
ATOM 1381 N N . LEU A 1 180 ? -4.190 13.426 5.527 1.00 88.50 180 LEU A N 1
ATOM 1382 C CA . LEU A 1 180 ? -5.068 14.018 4.524 1.00 88.50 180 LEU A CA 1
ATOM 1383 C C . LEU A 1 180 ? -6.174 13.018 4.154 1.00 88.50 180 LEU A C 1
ATOM 1385 O O . LEU A 1 180 ? -5.874 11.821 4.048 1.00 88.50 180 LEU A O 1
ATOM 1389 N N . PRO A 1 181 ? -7.421 13.475 3.933 1.00 91.81 181 PRO A N 1
ATOM 1390 C CA . PRO A 1 181 ? -8.538 12.622 3.538 1.00 91.81 181 PRO A CA 1
ATOM 1391 C C . PRO A 1 181 ? -8.389 12.190 2.070 1.00 91.81 181 PRO A C 1
ATOM 1393 O O . PRO A 1 181 ? -9.014 12.722 1.159 1.00 91.81 181 PRO A O 1
ATOM 1396 N N . GLN A 1 182 ? -7.489 11.239 1.832 1.00 92.12 182 GLN A N 1
ATOM 1397 C CA . GLN A 1 182 ? -7.198 10.644 0.529 1.00 92.12 182 GLN A CA 1
ATOM 1398 C C . GLN A 1 182 ? -7.578 9.161 0.529 1.00 92.12 182 GLN A C 1
ATOM 1400 O O . GLN A 1 182 ? -7.548 8.512 1.576 1.00 92.12 182 GLN A O 1
ATOM 1405 N N . ALA A 1 183 ? -7.859 8.600 -0.650 1.00 92.56 183 ALA A N 1
ATOM 1406 C CA . ALA A 1 183 ? -8.218 7.187 -0.801 1.00 92.56 183 ALA A CA 1
ATOM 1407 C C . ALA A 1 183 ? -7.178 6.233 -0.176 1.00 92.56 183 ALA A C 1
ATOM 1409 O O . ALA A 1 183 ? -7.540 5.268 0.494 1.00 92.56 183 ALA A O 1
ATOM 1410 N N . ASP A 1 184 ? -5.886 6.546 -0.309 1.00 91.81 184 ASP A N 1
ATOM 1411 C CA . ASP A 1 184 ? -4.802 5.763 0.296 1.00 91.81 184 ASP A CA 1
ATOM 1412 C C . ASP A 1 184 ? -4.805 5.819 1.834 1.00 91.81 184 ASP A C 1
ATOM 1414 O O . ASP A 1 184 ? -4.502 4.825 2.500 1.00 91.81 184 ASP A O 1
ATOM 1418 N N . THR A 1 185 ? -5.165 6.971 2.413 1.00 93.00 185 THR A N 1
ATOM 1419 C CA . THR A 1 185 ? -5.321 7.132 3.866 1.00 93.00 185 THR A CA 1
ATOM 1420 C C . THR A 1 185 ? -6.483 6.284 4.371 1.00 93.00 185 THR A C 1
ATOM 1422 O O . THR A 1 185 ? -6.334 5.583 5.373 1.00 93.00 185 THR A O 1
ATOM 1425 N N . LEU A 1 186 ? -7.617 6.301 3.662 1.00 95.12 186 LEU A N 1
ATOM 1426 C CA . LEU A 1 186 ? -8.774 5.471 3.994 1.00 95.12 186 LEU A CA 1
ATOM 1427 C C . LEU A 1 186 ? -8.423 3.981 3.915 1.00 95.12 186 LEU A C 1
ATOM 1429 O O . LEU A 1 186 ? -8.698 3.232 4.851 1.00 95.12 186 LEU A O 1
ATOM 1433 N N . ALA A 1 187 ? -7.741 3.559 2.847 1.00 94.88 187 ALA A N 1
ATOM 1434 C CA . ALA A 1 187 ? -7.285 2.181 2.680 1.00 94.88 187 ALA A CA 1
ATOM 1435 C C . ALA A 1 187 ? -6.339 1.738 3.809 1.00 94.88 187 ALA A C 1
ATOM 1437 O O . ALA A 1 187 ? -6.445 0.614 4.303 1.00 94.88 187 ALA A O 1
ATOM 1438 N N . LEU A 1 188 ? -5.439 2.621 4.260 1.00 95.19 188 LEU A N 1
ATOM 1439 C CA . LEU A 1 188 ? -4.570 2.354 5.405 1.00 95.19 188 LEU A CA 1
ATOM 1440 C C . LEU A 1 188 ? -5.366 2.175 6.701 1.00 95.19 188 LEU A C 1
ATOM 1442 O O . LEU A 1 188 ? -5.124 1.215 7.430 1.00 95.19 188 LEU A O 1
ATOM 1446 N N . LEU A 1 189 ? -6.303 3.078 6.993 1.00 96.62 189 LEU A N 1
ATOM 1447 C CA . LEU A 1 189 ? -7.110 3.004 8.210 1.00 96.62 189 LEU A CA 1
ATOM 1448 C C . LEU A 1 189 ? -8.001 1.758 8.225 1.00 96.62 189 LEU A C 1
ATOM 1450 O O . LEU A 1 189 ? -7.987 1.033 9.217 1.00 96.62 189 LEU A O 1
ATOM 1454 N N . ARG A 1 190 ? -8.684 1.451 7.114 1.00 96.81 190 ARG A N 1
ATOM 1455 C CA . ARG A 1 190 ? -9.469 0.215 6.956 1.00 96.81 190 ARG A CA 1
ATOM 1456 C C . ARG A 1 190 ? -8.604 -1.029 7.151 1.00 96.81 190 ARG A C 1
ATOM 1458 O O . ARG A 1 190 ? -9.006 -1.954 7.849 1.00 96.81 190 ARG A O 1
ATOM 1465 N N . TRP A 1 191 ? -7.383 -1.049 6.611 1.00 97.06 191 TRP A N 1
ATOM 1466 C CA . TRP A 1 191 ? -6.459 -2.161 6.851 1.00 97.06 191 TRP A CA 1
ATOM 1467 C C . TRP A 1 191 ? -6.107 -2.311 8.339 1.00 97.06 191 TRP A C 1
ATOM 1469 O O . TRP A 1 191 ? -6.137 -3.424 8.859 1.00 97.06 191 TRP A O 1
ATOM 1479 N N . CYS A 1 192 ? -5.826 -1.212 9.045 1.00 97.06 192 CYS A N 1
ATOM 1480 C CA . CYS A 1 192 ? -5.577 -1.246 10.489 1.00 97.06 192 CYS A CA 1
ATOM 1481 C C . CYS A 1 192 ? -6.798 -1.763 11.266 1.00 97.06 192 CYS A C 1
ATOM 1483 O O . CYS A 1 192 ? -6.636 -2.584 12.167 1.00 97.06 192 CYS A O 1
ATOM 1485 N N . VAL A 1 193 ? -8.008 -1.319 10.902 1.00 96.94 193 VAL A N 1
ATOM 1486 C CA . VAL A 1 193 ? -9.269 -1.803 11.485 1.00 96.94 193 VAL A CA 1
ATOM 1487 C C . VAL A 1 193 ? -9.382 -3.313 11.318 1.00 96.94 193 VAL A C 1
ATOM 1489 O O . VAL A 1 193 ? -9.620 -4.003 12.301 1.00 96.94 193 VAL A O 1
ATOM 1492 N N . LEU A 1 194 ? -9.147 -3.839 10.113 1.00 95.75 194 LEU A N 1
ATOM 1493 C CA . LEU A 1 194 ? -9.206 -5.279 9.843 1.00 95.75 194 LEU A CA 1
ATOM 1494 C C . LEU A 1 194 ? -8.197 -6.070 10.682 1.00 95.75 194 LEU A C 1
ATOM 1496 O O . LEU A 1 194 ? -8.536 -7.121 11.222 1.00 95.75 194 LEU A O 1
ATOM 1500 N N . VAL A 1 195 ? -6.967 -5.567 10.819 1.00 95.31 195 VAL A N 1
ATOM 1501 C CA . VAL A 1 195 ? -5.930 -6.222 11.631 1.00 95.31 195 VAL A CA 1
ATOM 1502 C C . VAL A 1 195 ? -6.343 -6.303 13.099 1.00 95.31 195 VAL A C 1
ATOM 1504 O O . VAL A 1 195 ? -6.199 -7.365 13.707 1.00 95.31 195 VAL A O 1
ATOM 1507 N N . GLU A 1 196 ? -6.868 -5.213 13.663 1.00 95.44 196 GLU A N 1
ATOM 1508 C CA . GLU A 1 196 ? -7.312 -5.176 15.061 1.00 95.44 196 GLU A CA 1
ATOM 1509 C C . GLU A 1 196 ? -8.622 -5.951 15.276 1.00 95.44 196 GLU A C 1
ATOM 1511 O O . GLU A 1 196 ? -8.782 -6.630 16.288 1.00 95.44 196 GLU A O 1
ATOM 1516 N N . ALA A 1 197 ? -9.539 -5.929 14.307 1.00 93.38 197 ALA A N 1
ATOM 1517 C CA . ALA A 1 197 ? -10.790 -6.678 14.363 1.00 93.38 197 ALA A CA 1
ATOM 1518 C C . ALA A 1 197 ? -10.570 -8.196 14.269 1.00 93.38 197 ALA A C 1
ATOM 1520 O O . ALA A 1 197 ? -11.337 -8.953 14.859 1.00 93.38 197 ALA A O 1
ATOM 1521 N N . ALA A 1 198 ? -9.516 -8.650 13.589 1.00 93.44 198 ALA A N 1
ATOM 1522 C CA . ALA A 1 198 ? -9.156 -10.065 13.518 1.00 93.44 198 ALA A CA 1
ATOM 1523 C C . ALA A 1 198 ? -8.552 -10.624 14.823 1.00 93.44 198 ALA A C 1
ATOM 1525 O O . ALA A 1 198 ? -8.338 -11.831 14.919 1.00 93.44 198 ALA A O 1
ATOM 1526 N N . GLN A 1 199 ? -8.238 -9.772 15.808 1.00 91.62 199 GLN A N 1
ATOM 1527 C CA . GLN A 1 199 ? -7.739 -10.219 17.110 1.00 91.62 199 GLN A CA 1
ATOM 1528 C C . GLN A 1 199 ? -8.866 -10.798 17.972 1.00 91.62 199 GLN A C 1
ATOM 1530 O O . GLN A 1 199 ? -10.048 -10.538 17.740 1.00 91.62 199 GLN A O 1
ATOM 1535 N N . GLU A 1 200 ? -8.489 -11.549 19.010 1.00 90.31 200 GLU A N 1
ATOM 1536 C CA . GLU A 1 200 ? -9.437 -12.046 20.008 1.00 90.31 200 GLU A CA 1
ATOM 1537 C C . GLU A 1 200 ? -10.282 -10.905 20.589 1.00 90.31 200 GLU A C 1
ATOM 1539 O O . GLU A 1 200 ? -9.784 -9.812 20.895 1.00 90.31 200 GLU A O 1
ATOM 1544 N N . VAL A 1 201 ? -11.583 -11.166 20.738 1.00 88.56 201 VAL A N 1
ATOM 1545 C CA . VAL A 1 201 ? -12.552 -10.170 21.198 1.00 88.56 201 VAL A CA 1
ATOM 1546 C C . VAL A 1 201 ? -12.299 -9.869 22.671 1.00 88.56 201 VAL A C 1
ATOM 1548 O O . VAL A 1 201 ? -12.770 -10.555 23.572 1.00 88.56 201 VAL A O 1
ATOM 1551 N N . THR A 1 202 ? -11.542 -8.803 22.904 1.00 90.62 202 THR A N 1
ATOM 1552 C CA . THR A 1 202 ? -11.234 -8.265 24.227 1.00 90.62 202 THR A CA 1
ATOM 1553 C C . THR A 1 202 ? -11.664 -6.800 24.302 1.00 90.62 202 THR A C 1
ATOM 1555 O O . THR A 1 202 ? -11.728 -6.120 23.271 1.00 90.62 202 THR A O 1
ATOM 1558 N N . PRO A 1 203 ? -11.907 -6.251 25.507 1.00 88.94 203 PRO A N 1
ATOM 1559 C CA . PRO A 1 203 ? -12.190 -4.825 25.667 1.00 88.94 203 PRO A CA 1
ATOM 1560 C C . PRO A 1 203 ? -11.104 -3.926 25.055 1.00 88.94 203 PRO A C 1
ATOM 1562 O O . PRO A 1 203 ? -11.415 -2.903 24.450 1.00 88.94 203 PRO A O 1
ATOM 1565 N N . ALA A 1 204 ? -9.833 -4.334 25.148 1.00 89.44 204 ALA A N 1
ATOM 1566 C CA . ALA A 1 204 ? -8.708 -3.606 24.566 1.00 89.44 204 ALA A CA 1
ATOM 1567 C C . ALA A 1 204 ? -8.723 -3.626 23.028 1.00 89.44 204 ALA A C 1
ATOM 1569 O O . ALA A 1 204 ? -8.541 -2.579 22.407 1.00 89.44 204 ALA A O 1
ATOM 1570 N N . ALA A 1 205 ? -8.989 -4.784 22.409 1.00 88.75 205 ALA A N 1
ATOM 1571 C CA . ALA A 1 205 ? -9.125 -4.889 20.955 1.00 88.75 205 ALA A CA 1
ATOM 1572 C C . ALA A 1 205 ? -10.322 -4.069 20.443 1.00 88.75 205 ALA A C 1
ATOM 1574 O O . ALA A 1 205 ? -10.192 -3.316 19.479 1.00 88.75 205 ALA A O 1
ATOM 1575 N N . ASN A 1 206 ? -11.463 -4.123 21.141 1.00 90.62 206 ASN A N 1
ATOM 1576 C CA . ASN A 1 206 ? -12.635 -3.302 20.819 1.00 90.62 206 ASN A CA 1
ATOM 1577 C C . ASN A 1 206 ? -12.325 -1.801 20.911 1.00 90.62 206 ASN A C 1
ATOM 1579 O O . ASN A 1 206 ? -12.720 -1.039 20.031 1.00 90.62 206 ASN A O 1
ATOM 1583 N N . ALA A 1 207 ? -11.588 -1.368 21.938 1.00 92.38 207 ALA A N 1
ATOM 1584 C CA . ALA A 1 207 ? -11.163 0.022 22.077 1.00 92.38 207 ALA A CA 1
ATOM 1585 C C . ALA A 1 207 ? -10.196 0.454 20.958 1.00 92.38 207 ALA A C 1
ATOM 1587 O O . ALA A 1 207 ? -10.286 1.582 20.472 1.00 92.38 207 ALA A O 1
ATOM 1588 N N . ALA A 1 208 ? -9.302 -0.438 20.517 1.00 93.56 208 ALA A N 1
ATOM 1589 C CA . ALA A 1 208 ? -8.397 -0.174 19.401 1.00 93.56 208 ALA A CA 1
ATOM 1590 C C . ALA A 1 208 ? -9.156 -0.002 18.077 1.00 93.56 208 ALA A C 1
ATOM 1592 O O . ALA A 1 208 ? -8.917 0.978 17.369 1.00 93.56 208 ALA A O 1
ATOM 1593 N N . VAL A 1 209 ? -10.103 -0.900 17.771 1.00 96.06 209 VAL A N 1
ATOM 1594 C CA . VAL A 1 209 ? -10.954 -0.775 16.576 1.00 96.06 209 VAL A CA 1
ATOM 1595 C C . VAL A 1 209 ? -11.800 0.491 16.645 1.00 96.06 209 VAL A C 1
ATOM 1597 O O . VAL A 1 209 ? -11.824 1.246 15.678 1.00 96.06 209 VAL A O 1
ATOM 1600 N N . LYS A 1 210 ? -12.412 0.779 17.801 1.00 95.69 210 LYS A N 1
ATOM 1601 C CA . LYS A 1 210 ? -13.165 2.018 18.030 1.00 95.69 210 LYS A CA 1
ATOM 1602 C C . LYS A 1 210 ? -12.322 3.246 17.696 1.00 95.69 210 LYS A C 1
ATOM 1604 O O . LYS A 1 210 ? -12.735 4.066 16.889 1.00 95.69 210 LYS A O 1
ATOM 1609 N N . GLY A 1 211 ? -11.121 3.361 18.266 1.00 96.00 211 GLY A N 1
ATOM 1610 C CA . GLY A 1 211 ? -10.243 4.505 18.010 1.00 96.00 211 GLY A CA 1
ATOM 1611 C C . GLY A 1 211 ? -9.852 4.659 16.536 1.00 96.00 211 GLY A C 1
ATOM 1612 O O . GLY A 1 211 ? -9.709 5.779 16.052 1.00 96.00 211 GLY A O 1
ATOM 1613 N N . LEU A 1 212 ? -9.702 3.550 15.806 1.00 97.19 212 LEU A N 1
ATOM 1614 C CA . LEU A 1 212 ? -9.435 3.578 14.368 1.00 97.19 212 LEU A CA 1
ATOM 1615 C C . LEU A 1 212 ? -10.670 3.995 13.556 1.00 97.19 212 LEU A C 1
ATOM 1617 O O . LEU A 1 212 ? -10.529 4.826 12.665 1.00 97.19 212 LEU A O 1
ATOM 1621 N N . MET A 1 213 ? -11.855 3.471 13.877 1.00 97.62 213 MET A N 1
ATOM 1622 C CA . MET A 1 213 ? -13.115 3.834 13.216 1.00 97.62 213 MET A CA 1
ATOM 1623 C C . MET A 1 213 ? -13.494 5.297 13.459 1.00 97.62 213 MET A C 1
ATOM 1625 O O . MET A 1 213 ? -13.864 5.988 12.515 1.00 97.62 213 MET A O 1
ATOM 1629 N N . GLU A 1 214 ? -13.322 5.811 14.682 1.00 97.12 214 GLU A N 1
ATOM 1630 C CA . GLU A 1 214 ? -13.505 7.244 14.957 1.00 97.12 214 GLU A CA 1
ATOM 1631 C C . GLU A 1 214 ? -12.564 8.085 14.088 1.00 97.12 214 GLU A C 1
ATOM 1633 O O . GLU A 1 214 ? -13.001 9.042 13.465 1.00 97.12 214 GLU A O 1
ATOM 1638 N N . LYS A 1 215 ? -11.299 7.671 13.924 1.00 96.12 215 LYS A N 1
ATOM 1639 C CA . LYS A 1 215 ? -10.361 8.374 13.038 1.00 96.12 215 LYS A CA 1
ATOM 1640 C C . LYS A 1 215 ? -10.767 8.319 11.559 1.00 96.12 215 LYS A C 1
ATOM 1642 O O . LYS A 1 215 ? -10.478 9.258 10.819 1.00 96.12 215 LYS A O 1
ATOM 1647 N N . VAL A 1 216 ? -11.401 7.232 11.111 1.00 97.38 216 VAL A N 1
ATOM 1648 C CA . VAL A 1 216 ? -11.982 7.144 9.760 1.00 97.38 216 VAL A CA 1
ATOM 1649 C C . VAL A 1 216 ? -13.117 8.155 9.624 1.00 97.38 216 VAL A C 1
ATOM 1651 O O . VAL A 1 216 ? -13.115 8.957 8.694 1.00 97.38 216 VAL A O 1
ATOM 1654 N N . VAL A 1 217 ? -14.053 8.157 10.568 1.00 97.31 217 VAL A N 1
ATOM 1655 C CA . VAL A 1 217 ? -15.199 9.067 10.578 1.00 97.31 217 VAL A CA 1
ATOM 1656 C C . VAL A 1 217 ? -14.771 10.534 10.673 1.00 97.31 217 VAL A C 1
ATOM 1658 O O . VAL A 1 217 ? -15.322 11.369 9.962 1.00 97.31 217 VAL A O 1
ATOM 1661 N N . ASP A 1 218 ? -13.759 10.856 11.476 1.00 95.75 218 ASP A N 1
ATOM 1662 C CA . ASP A 1 218 ? -13.235 12.219 11.610 1.00 95.75 218 ASP A CA 1
ATOM 1663 C C . ASP A 1 218 ? -12.703 12.768 10.277 1.00 95.75 218 ASP A C 1
ATOM 1665 O O . ASP A 1 218 ? -12.802 13.964 10.007 1.00 95.75 218 ASP A O 1
ATOM 1669 N N . LEU A 1 219 ? -12.132 11.900 9.435 1.00 95.69 219 LEU A N 1
ATOM 1670 C CA . LEU A 1 219 ? -11.547 12.286 8.150 1.00 95.69 219 LEU A CA 1
ATOM 1671 C C . LEU A 1 219 ? -12.535 12.205 6.981 1.00 95.69 219 LEU A C 1
ATOM 1673 O O . LEU A 1 219 ? -12.439 13.015 6.063 1.00 95.69 219 LEU A O 1
ATOM 1677 N N . PHE A 1 220 ? -13.441 11.226 6.987 1.00 97.38 220 PHE A N 1
ATOM 1678 C CA . PHE A 1 220 ? -14.263 10.870 5.822 1.00 97.38 220 PHE A CA 1
ATOM 1679 C C . PHE A 1 220 ? -15.767 10.914 6.089 1.00 97.38 220 PHE A C 1
ATOM 1681 O O . PHE A 1 220 ? -16.549 10.975 5.145 1.00 97.38 220 PHE A O 1
ATOM 1688 N N . GLY A 1 221 ? -16.194 10.945 7.350 1.00 96.25 221 GLY A N 1
ATOM 1689 C CA . GLY A 1 221 ? -17.595 10.795 7.735 1.00 96.25 221 GLY A CA 1
ATOM 1690 C C . GLY A 1 221 ? -18.510 11.947 7.322 1.00 96.25 221 GLY A C 1
ATOM 1691 O O . GLY A 1 221 ? -19.711 11.826 7.504 1.00 96.25 221 GLY A O 1
ATOM 1692 N N . GLN A 1 222 ? -17.989 13.050 6.780 1.00 95.75 222 GLN A N 1
ATOM 1693 C CA . GLN A 1 222 ? -18.807 14.129 6.200 1.00 95.75 222 GLN A CA 1
ATOM 1694 C C . GLN A 1 222 ? -19.104 13.923 4.709 1.00 95.75 222 GLN A C 1
ATOM 1696 O O . GLN A 1 222 ? -20.013 14.544 4.170 1.00 95.75 222 GLN A O 1
ATOM 1701 N N . THR A 1 223 ? -18.313 13.097 4.024 1.00 95.19 223 THR A N 1
ATOM 1702 C CA . THR A 1 223 ? -18.345 12.963 2.558 1.00 95.19 223 THR A CA 1
ATOM 1703 C C . THR A 1 223 ? -18.611 11.543 2.089 1.00 95.19 223 THR A C 1
ATOM 1705 O O . THR A 1 223 ? -19.040 11.351 0.958 1.00 95.19 223 THR A O 1
ATOM 1708 N N . ASP A 1 224 ? -18.315 10.561 2.933 1.00 95.31 224 ASP A N 1
ATOM 1709 C CA . ASP A 1 224 ? -18.475 9.145 2.655 1.00 95.31 224 ASP A CA 1
ATOM 1710 C C . ASP A 1 224 ? -19.431 8.578 3.705 1.00 95.31 224 ASP A C 1
ATOM 1712 O O . ASP A 1 224 ? -19.182 8.662 4.907 1.00 95.31 224 ASP A O 1
ATOM 1716 N N . GLU A 1 225 ? -20.571 8.072 3.258 1.00 96.00 225 GLU A N 1
ATOM 1717 C CA . GLU A 1 225 ? -21.562 7.463 4.136 1.00 96.00 225 GLU A CA 1
ATOM 1718 C C . GLU A 1 225 ? -21.192 6.009 4.472 1.00 96.00 225 GLU A C 1
ATOM 1720 O O . GLU A 1 225 ? -21.488 5.525 5.569 1.00 96.00 225 GLU A O 1
ATOM 1725 N N . ASP A 1 226 ? -20.472 5.328 3.575 1.00 95.50 226 ASP A N 1
ATOM 1726 C CA . ASP A 1 226 ? -20.138 3.910 3.709 1.00 95.50 226 ASP A CA 1
ATOM 1727 C C . ASP A 1 226 ? -19.264 3.665 4.944 1.00 95.50 226 ASP A C 1
ATOM 1729 O O . ASP A 1 226 ? -19.390 2.635 5.606 1.00 95.50 226 ASP A O 1
ATOM 1733 N N . VAL A 1 227 ? -18.426 4.636 5.331 1.00 97.00 227 VAL A N 1
ATOM 1734 C CA . VAL A 1 227 ? -17.612 4.518 6.553 1.00 97.00 227 VAL A CA 1
ATOM 1735 C C . VAL A 1 227 ? -18.462 4.448 7.824 1.00 97.00 227 VAL A C 1
ATOM 1737 O O . VAL A 1 227 ? -18.062 3.809 8.797 1.00 97.00 227 VAL A O 1
ATOM 1740 N N . TRP A 1 228 ? -19.644 5.072 7.834 1.00 97.38 228 TRP A N 1
ATOM 1741 C CA . TRP A 1 228 ? -20.582 4.954 8.948 1.00 97.38 228 TRP A CA 1
ATOM 1742 C C . TRP A 1 228 ? -21.295 3.610 8.936 1.00 97.38 228 TRP A C 1
ATOM 1744 O O . TRP A 1 228 ? -21.442 2.996 9.993 1.00 97.38 228 TRP A O 1
ATOM 1754 N N . VAL A 1 229 ? -21.709 3.144 7.755 1.00 95.75 229 VAL A N 1
ATOM 1755 C CA . VAL A 1 229 ? -22.324 1.822 7.570 1.00 95.75 229 VAL A CA 1
ATOM 1756 C C . VAL A 1 229 ? -21.383 0.727 8.079 1.00 95.75 229 VAL A C 1
ATOM 1758 O O . VAL A 1 229 ? -21.793 -0.083 8.911 1.00 95.75 229 VAL A O 1
ATOM 1761 N N . GLU A 1 230 ? -20.110 0.762 7.678 1.00 95.62 230 GLU A N 1
ATOM 1762 C CA . GLU A 1 230 ? -19.063 -0.150 8.158 1.00 95.62 230 GLU A CA 1
ATOM 1763 C C . GLU A 1 230 ? -18.914 -0.103 9.686 1.00 95.62 230 GLU A C 1
ATOM 1765 O O . GLU A 1 230 ? -18.794 -1.140 10.345 1.00 95.62 230 GLU A O 1
ATOM 1770 N N . TYR A 1 231 ? -18.951 1.095 10.274 1.00 96.94 231 TYR A N 1
ATOM 1771 C CA . TYR A 1 231 ? -18.789 1.265 11.715 1.00 96.94 231 TYR A CA 1
ATOM 1772 C C . TYR A 1 231 ? -19.988 0.723 12.513 1.00 96.94 231 TYR A C 1
ATOM 1774 O O . TYR A 1 231 ? -19.807 0.049 13.531 1.00 96.94 231 TYR A O 1
ATOM 1782 N N . VAL A 1 232 ? -21.216 0.946 12.037 1.00 95.88 232 VAL A N 1
ATOM 1783 C CA . VAL A 1 232 ? -22.427 0.366 12.643 1.00 95.88 232 VAL A CA 1
ATOM 1784 C C . VAL A 1 232 ? -22.418 -1.160 12.521 1.00 95.88 232 VAL A C 1
ATOM 1786 O O . VAL A 1 232 ? -22.686 -1.856 13.504 1.00 95.88 232 VAL A O 1
ATOM 1789 N N . GLN A 1 233 ? -22.086 -1.690 11.340 1.00 93.75 233 GLN A N 1
ATOM 1790 C CA . GLN A 1 233 ? -22.030 -3.134 11.087 1.00 93.75 233 GLN A CA 1
ATOM 1791 C C . GLN A 1 233 ? -21.019 -3.833 11.998 1.00 93.75 233 GLN A C 1
ATOM 1793 O O . GLN A 1 233 ? -21.365 -4.843 12.611 1.00 93.75 233 GLN A O 1
ATOM 1798 N N . PHE A 1 234 ? -19.833 -3.248 12.194 1.00 93.38 234 PHE A N 1
ATOM 1799 C CA . PHE A 1 234 ? -18.820 -3.786 13.105 1.00 93.38 234 PHE A CA 1
ATOM 1800 C C . PHE A 1 234 ? -19.369 -4.058 14.516 1.00 93.38 234 PHE A C 1
ATOM 1802 O O . PHE A 1 234 ? -19.111 -5.115 15.098 1.00 93.38 234 PHE A O 1
ATOM 1809 N N . TYR A 1 235 ? -20.134 -3.121 15.085 1.00 93.44 235 TYR A N 1
ATOM 1810 C CA . TYR A 1 235 ? -20.713 -3.311 16.415 1.00 93.44 235 TYR A CA 1
ATOM 1811 C C . TYR A 1 235 ? -21.830 -4.357 16.423 1.00 93.44 235 TYR A C 1
ATOM 1813 O O . TYR A 1 235 ? -21.909 -5.161 17.355 1.00 93.44 235 TYR A O 1
ATOM 1821 N N . ARG A 1 236 ? -22.658 -4.402 15.376 1.00 91.62 236 ARG A N 1
ATOM 1822 C CA . ARG A 1 236 ? -23.747 -5.383 15.257 1.00 91.62 236 ARG A CA 1
ATOM 1823 C C . ARG A 1 236 ? -23.249 -6.812 15.151 1.00 91.62 236 ARG A C 1
ATOM 1825 O O . ARG A 1 236 ? -23.744 -7.671 15.873 1.00 91.62 236 ARG A O 1
ATOM 1832 N N . GLU A 1 237 ? -22.239 -7.056 14.322 1.00 91.12 237 GLU A N 1
ATOM 1833 C CA . GLU A 1 237 ? -21.622 -8.380 14.168 1.00 91.12 237 GLU A CA 1
ATOM 1834 C C . GLU A 1 237 ? -21.028 -8.908 15.485 1.00 91.12 237 GLU A C 1
ATOM 1836 O O . GLU A 1 237 ? -20.878 -10.114 15.665 1.00 91.12 237 GLU A O 1
ATOM 1841 N N . ARG A 1 238 ? -20.731 -8.012 16.436 1.00 89.00 238 ARG A N 1
ATOM 1842 C CA . ARG A 1 238 ? -20.238 -8.342 17.783 1.00 89.00 238 ARG A CA 1
ATOM 1843 C C . ARG A 1 238 ? -21.320 -8.351 18.867 1.00 89.00 238 ARG A C 1
ATOM 1845 O O . ARG A 1 238 ? -20.983 -8.520 20.037 1.00 89.00 238 ARG A O 1
ATOM 1852 N N . GLY A 1 239 ? -22.592 -8.148 18.515 1.00 90.06 239 GLY A N 1
ATOM 1853 C CA . GLY A 1 239 ? -23.705 -8.068 19.471 1.00 90.06 239 GLY A CA 1
ATOM 1854 C C . GLY A 1 239 ? -23.691 -6.815 20.358 1.00 90.06 239 GLY A C 1
ATOM 1855 O O . GLY A 1 239 ? -24.369 -6.763 21.383 1.00 90.06 239 GLY A O 1
ATOM 1856 N N . LEU A 1 240 ? -22.923 -5.787 19.988 1.00 90.56 240 LEU A N 1
ATOM 1857 C CA . LEU A 1 240 ? -22.788 -4.525 20.721 1.00 90.56 240 LEU A CA 1
ATOM 1858 C C . LEU A 1 240 ? -23.863 -3.529 20.258 1.00 90.56 240 LEU A C 1
ATOM 1860 O O . LEU A 1 240 ? -23.585 -2.494 19.653 1.00 90.56 240 LEU A O 1
ATOM 1864 N N . HIS A 1 241 ? -25.131 -3.882 20.490 1.00 91.69 241 HIS A N 1
ATOM 1865 C CA . HIS A 1 241 ? -26.288 -3.158 19.946 1.00 91.69 241 HIS A CA 1
ATOM 1866 C C . HIS A 1 241 ? -26.395 -1.710 20.435 1.00 91.69 241 HIS A C 1
ATOM 1868 O O . HIS A 1 241 ? -26.846 -0.839 19.691 1.00 91.69 241 HIS A O 1
ATOM 1874 N N . LYS A 1 242 ? -25.979 -1.434 21.677 1.00 93.50 242 LYS A N 1
ATOM 1875 C CA . LYS A 1 242 ? -26.011 -0.077 22.232 1.00 93.50 242 LYS A CA 1
ATOM 1876 C C . LYS A 1 242 ? -25.049 0.832 21.470 1.00 93.50 242 LYS A C 1
ATOM 1878 O O . LYS A 1 242 ? -25.452 1.881 20.982 1.00 93.50 242 LYS A O 1
ATOM 1883 N N . GLU A 1 243 ? -23.808 0.391 21.310 1.00 94.31 243 GLU A N 1
ATOM 1884 C CA . GLU A 1 243 ? -22.773 1.100 20.568 1.00 94.31 243 GLU A CA 1
ATOM 1885 C C . GLU A 1 243 ? -23.150 1.254 19.090 1.00 94.31 243 GLU A C 1
ATOM 1887 O O . GLU A 1 243 ? -22.975 2.330 18.521 1.00 94.31 243 GLU A O 1
ATOM 1892 N N . ALA A 1 244 ? -23.729 0.213 18.481 1.00 94.56 244 ALA A N 1
ATOM 1893 C CA . ALA A 1 244 ? -24.236 0.282 17.114 1.00 94.56 244 ALA A CA 1
ATOM 1894 C C . ALA A 1 244 ? -25.308 1.372 16.954 1.00 94.56 244 ALA A C 1
ATOM 1896 O O . ALA A 1 244 ? -25.248 2.154 16.005 1.00 94.56 244 ALA A O 1
ATOM 1897 N N . ASN A 1 245 ? -26.263 1.453 17.887 1.00 94.75 245 ASN A N 1
ATOM 1898 C CA . ASN A 1 245 ? -27.311 2.473 17.866 1.00 94.75 245 ASN A CA 1
ATOM 1899 C C . ASN A 1 245 ? -26.739 3.882 18.079 1.00 94.75 245 ASN A C 1
ATOM 1901 O O . ASN A 1 245 ? -27.144 4.809 17.380 1.00 94.75 245 ASN A O 1
ATOM 1905 N N . ASP A 1 246 ? -25.772 4.049 18.985 1.00 95.75 246 ASP A N 1
ATOM 1906 C CA . ASP A 1 246 ? -25.114 5.340 19.220 1.00 95.75 246 ASP A CA 1
ATOM 1907 C C . ASP A 1 246 ? -24.405 5.851 17.951 1.00 95.75 246 ASP A C 1
ATOM 1909 O O . ASP A 1 246 ? -24.535 7.023 17.585 1.00 95.75 246 ASP A O 1
ATOM 1913 N N . VAL A 1 247 ? -23.680 4.974 17.245 1.00 96.56 247 VAL A N 1
ATOM 1914 C CA . VAL A 1 247 ? -23.028 5.314 15.969 1.00 96.56 247 VAL A CA 1
ATOM 1915 C C . VAL A 1 247 ? -24.063 5.587 14.878 1.00 96.56 247 VAL A C 1
ATOM 1917 O O . VAL A 1 247 ? -23.933 6.573 14.155 1.00 96.56 247 VAL A O 1
ATOM 1920 N N . HIS A 1 248 ? -25.117 4.776 14.785 1.00 95.50 248 HIS A N 1
ATOM 1921 C CA . HIS A 1 248 ? -26.186 4.963 13.807 1.00 95.50 248 HIS A CA 1
ATOM 1922 C C . HIS A 1 248 ? -26.867 6.334 13.959 1.00 95.50 248 HIS A C 1
ATOM 1924 O O . HIS A 1 248 ? -27.013 7.058 12.976 1.00 95.50 248 HIS A O 1
ATOM 1930 N N . TRP A 1 249 ? -27.199 6.752 15.185 1.00 95.25 249 TRP A N 1
ATOM 1931 C CA . TRP A 1 249 ? -27.787 8.074 15.435 1.00 95.25 249 TRP A CA 1
ATOM 1932 C C . TRP A 1 249 ? -26.846 9.235 15.118 1.00 95.25 249 TRP A C 1
ATOM 1934 O O . TRP A 1 249 ? -27.302 10.325 14.770 1.00 95.25 249 TRP A O 1
ATOM 1944 N N . ARG A 1 250 ? -25.530 9.043 15.250 1.00 97.25 250 ARG A N 1
ATOM 1945 C CA . ARG A 1 250 ? -24.552 10.032 14.778 1.00 97.25 250 ARG A CA 1
ATOM 1946 C C . ARG A 1 250 ? -24.555 10.104 13.255 1.00 97.25 250 ARG A C 1
ATOM 1948 O O . ARG A 1 250 ? -24.609 11.205 12.716 1.00 97.25 250 ARG A O 1
ATOM 1955 N N . ALA A 1 251 ? -24.557 8.956 12.584 1.00 96.12 251 ALA A N 1
ATOM 1956 C CA . ALA A 1 251 ? -24.553 8.867 11.131 1.00 96.12 251 ALA A CA 1
ATOM 1957 C C . ALA A 1 251 ? -25.791 9.530 10.505 1.00 96.12 251 ALA A C 1
ATOM 1959 O O . ALA A 1 251 ? -25.648 10.335 9.591 1.00 96.12 251 ALA A O 1
ATOM 1960 N N . THR A 1 252 ? -26.995 9.294 11.043 1.00 94.88 252 THR A N 1
ATOM 1961 C CA . THR A 1 252 ? -28.245 9.892 10.526 1.00 94.88 252 THR A CA 1
ATOM 1962 C C . THR A 1 252 ? -28.324 11.403 10.718 1.00 94.88 252 THR A C 1
ATOM 1964 O O . THR A 1 252 ? -29.036 12.080 9.984 1.00 94.88 252 THR A O 1
ATOM 1967 N N . ARG A 1 253 ? -27.571 11.978 11.662 1.00 95.50 253 ARG A N 1
ATOM 1968 C CA . ARG A 1 253 ? -27.447 13.441 11.774 1.00 95.50 253 ARG A CA 1
ATOM 1969 C C . ARG A 1 253 ? -26.579 14.034 10.669 1.00 95.50 253 ARG A C 1
ATOM 1971 O O . ARG A 1 253 ? -26.819 15.170 10.277 1.00 95.50 253 ARG A O 1
ATOM 1978 N N . VAL A 1 254 ? -25.579 13.289 10.198 1.00 95.81 254 VAL A N 1
ATOM 1979 C CA . VAL A 1 254 ? -24.707 13.719 9.095 1.00 95.81 254 VAL A CA 1
ATOM 1980 C C . VAL A 1 254 ? -25.367 13.451 7.742 1.00 95.81 254 VAL A C 1
ATOM 1982 O O . VAL A 1 254 ? -25.324 14.307 6.863 1.00 95.81 254 VAL A O 1
ATOM 1985 N N . PHE A 1 255 ? -26.069 12.322 7.612 1.00 94.56 255 PHE A N 1
ATOM 1986 C CA . PHE A 1 255 ? -26.789 11.908 6.406 1.00 94.56 255 PHE A CA 1
ATOM 1987 C C . PHE A 1 255 ? -28.281 11.626 6.691 1.00 94.56 255 PHE A C 1
ATOM 1989 O O . PHE A 1 255 ? -28.701 10.466 6.696 1.00 94.56 255 PHE A O 1
ATOM 1996 N N . PRO A 1 256 ? -29.123 12.660 6.904 1.00 91.94 256 PRO A N 1
ATOM 1997 C CA . PRO A 1 256 ? -30.533 12.476 7.276 1.00 91.94 256 PRO A CA 1
ATOM 1998 C C . PRO A 1 256 ? -31.395 11.786 6.218 1.00 91.94 256 PRO A C 1
ATOM 2000 O O . PRO A 1 256 ? -32.414 11.188 6.545 1.00 91.94 256 PRO A O 1
ATOM 2003 N N . SER A 1 257 ? -31.011 11.893 4.946 1.00 91.81 257 SER A N 1
ATOM 2004 C CA . SER A 1 257 ? -31.761 11.346 3.808 1.00 91.81 257 SER A CA 1
ATOM 2005 C C . SER A 1 257 ? -31.186 10.032 3.278 1.00 91.81 257 SER A C 1
ATOM 2007 O O . SER A 1 257 ? -31.568 9.595 2.195 1.00 91.81 257 SER A O 1
ATOM 2009 N N . SER A 1 258 ? -30.256 9.415 4.009 1.00 91.69 258 SER A N 1
ATOM 2010 C CA . SER A 1 258 ? -29.668 8.143 3.605 1.00 91.69 258 SER A CA 1
ATOM 2011 C C . SER A 1 258 ? -30.682 7.001 3.682 1.00 91.69 258 SER A C 1
ATOM 2013 O O . SER A 1 258 ? -31.246 6.707 4.739 1.00 91.69 258 SER A O 1
ATOM 2015 N N . THR A 1 259 ? -30.830 6.278 2.573 1.00 90.06 259 THR A N 1
ATOM 2016 C CA . THR A 1 259 ? -31.567 5.014 2.543 1.00 90.06 259 THR A CA 1
ATOM 2017 C C . THR A 1 259 ? -30.764 3.864 3.146 1.00 90.06 259 THR A C 1
ATOM 2019 O O . THR A 1 259 ? -31.350 2.993 3.780 1.00 90.06 259 THR A O 1
ATOM 2022 N N . ALA A 1 260 ? -29.435 3.839 2.987 1.00 88.75 260 ALA A N 1
ATOM 2023 C CA . ALA A 1 260 ? -28.614 2.745 3.507 1.00 88.75 260 ALA A CA 1
ATOM 2024 C C . ALA A 1 260 ? -28.628 2.726 5.044 1.00 88.75 260 ALA A C 1
ATOM 2026 O O . ALA A 1 260 ? -28.903 1.686 5.645 1.00 88.75 260 ALA A O 1
ATOM 2027 N N . LEU A 1 261 ? -28.470 3.881 5.696 1.00 88.94 261 LEU A N 1
ATOM 2028 C CA . LEU A 1 261 ? -28.612 3.999 7.147 1.00 88.94 261 LEU A CA 1
ATOM 2029 C C . LEU A 1 261 ? -30.035 3.658 7.605 1.00 88.94 261 LEU A C 1
ATOM 2031 O O . LEU A 1 261 ? -30.177 2.936 8.590 1.00 88.94 261 LEU A O 1
ATOM 2035 N N . ALA A 1 262 ? -31.074 4.098 6.886 1.00 87.56 262 ALA A N 1
ATOM 2036 C CA . ALA A 1 262 ? -32.457 3.748 7.219 1.00 87.56 262 ALA A CA 1
ATOM 2037 C C . ALA A 1 262 ? -32.684 2.224 7.209 1.00 87.56 262 ALA A C 1
ATOM 2039 O O . ALA A 1 262 ? -33.206 1.677 8.178 1.00 87.56 262 ALA A O 1
ATOM 2040 N N . THR A 1 263 ? -32.198 1.514 6.182 1.00 85.88 263 THR A N 1
ATOM 2041 C CA . THR A 1 263 ? -32.320 0.044 6.111 1.00 85.88 263 THR A CA 1
ATOM 2042 C C . THR A 1 263 ? -31.564 -0.679 7.222 1.00 85.88 263 THR A C 1
ATOM 2044 O O . THR A 1 263 ? -31.996 -1.738 7.671 1.00 85.88 263 THR A O 1
ATOM 2047 N N . LEU A 1 264 ? -30.461 -0.111 7.730 1.00 81.25 264 LEU A N 1
ATOM 2048 C CA . LEU A 1 264 ? -29.797 -0.684 8.896 1.00 81.25 264 LEU A CA 1
ATOM 2049 C C . LEU A 1 264 ? -30.739 -0.666 10.103 1.00 81.25 264 LEU A C 1
ATOM 2051 O O . LEU A 1 264 ? -30.795 -1.659 10.823 1.00 81.25 264 LEU A O 1
ATOM 2055 N N . GLN A 1 265 ? -31.505 0.398 10.339 1.00 72.50 265 GLN A N 1
ATOM 2056 C CA . GLN A 1 265 ? -32.410 0.476 11.491 1.00 72.50 265 GLN A CA 1
ATOM 2057 C C . GLN A 1 265 ? -33.471 -0.639 11.499 1.00 72.50 265 GLN A C 1
ATOM 2059 O O . GLN A 1 265 ? -33.798 -1.148 12.568 1.00 72.50 265 GLN A O 1
ATOM 2064 N N . GLU A 1 266 ? -33.963 -1.040 10.326 1.00 65.12 266 GLU A N 1
ATOM 2065 C CA . GLU A 1 266 ? -35.031 -2.039 10.162 1.00 65.12 266 GLU A CA 1
ATOM 2066 C C . GLU A 1 266 ? -34.585 -3.488 10.430 1.00 65.12 266 GLU A C 1
ATOM 2068 O O . GLU A 1 266 ? -35.423 -4.361 10.631 1.00 65.12 266 GLU A O 1
ATOM 2073 N N . LEU A 1 267 ? -33.275 -3.755 10.457 1.00 58.66 267 LEU A N 1
ATOM 2074 C CA . LEU A 1 267 ? -32.696 -5.089 10.687 1.00 58.66 267 LEU A CA 1
ATOM 2075 C C . LEU A 1 267 ? -32.432 -5.408 12.176 1.00 58.66 267 LEU A C 1
ATOM 2077 O O . LEU A 1 267 ? -31.686 -6.344 12.468 1.00 58.66 267 LEU A O 1
ATOM 2081 N N . ASN A 1 268 ? -32.983 -4.612 13.099 1.00 50.41 268 ASN A N 1
ATOM 2082 C CA . ASN A 1 268 ? -32.894 -4.813 14.552 1.00 50.41 268 ASN A CA 1
ATOM 2083 C C . ASN A 1 268 ? -34.061 -5.648 15.093 1.00 50.41 268 ASN A C 1
ATOM 2085 O O . ASN A 1 268 ? -35.222 -5.315 14.768 1.00 50.41 268 ASN A O 1
#

pLDDT: mean 87.92, std 13.57, range [37.28, 97.81]

Sequence (268 aa):
MAKTIETLGPLSSTLYAVYIDYTLRVKGLEAAVAVAAKATAAFPTFGTLWQLRAQLVLRLASVQQVQVPTPASKRAKKQPTSSSSSVYKTALAVVEQGLRVATVDTDGLWQRHVQLLLSQGGTSSLGRQKNAFHRALKAATPWTAAWSTLRMQFLQWTLRTQGVEAARTLYKSFLNGQMLPQADTLALLRWCVLVEAAQEVTPAANAAVKGLMEKVVDLFGQTDEDVWVEYVQFYRERGLHKEANDVHWRATRVFPSSTALATLQELN

Organism: Aphanomyces astaci (NCBI:txid112090)

InterPro domains:
  IPR011990 Tetratricopeptide-like helical domain superfamily [G3DSA:1.25.40.10] (69-266)
  IPR013949 U3 small nucleolar RNA-associated protein 6 [PTHR23271] (6-263)
  IPR056907 U3 small nucleolar RNA-associated protein 6 homolog, C-terminal [PF24892] (11-253)